Protein AF-A0A5C8T428-F1 (afdb_monomer)

Nearest PDB structures (foldseek):
  4j30-assembly1_B  TM=7.317E-01  e=1.803E-02  Salmonella enterica subsp. enterica serovar Typhimurium str. LT2
  4b6i-assembly2_B  TM=7.160E-01  e=1.261E-01  Serratia marcescens
  6y31-assembly4_D  TM=4.139E-01  e=5.849E+00  Homo sapiens

Solvent-accessible surface area (backbone atoms only — not comparable to full-atom values): 11088 Å² total; per-residue (Å²): 133,84,89,82,91,83,88,87,81,84,86,82,80,92,76,93,78,84,88,83,91,81,89,82,84,80,84,82,82,84,80,86,80,88,80,81,86,81,89,81,90,78,87,83,80,94,73,90,67,81,76,75,68,76,70,74,73,77,74,65,55,69,31,58,52,50,46,50,52,41,50,51,48,36,45,48,15,32,35,28,52,66,45,90,49,67,67,44,22,50,52,10,50,55,48,33,48,54,38,62,74,73,51,55,70,75,63,63,46,56,53,55,31,34,55,48,32,38,59,47,54,78,72,50,83,80,35,68,40,78,63,98,68,68,87,87,55,79,66,42,78,33,68,69,59,33,38,60,53,51,57,66,33,72,71,36,40,53,37,48,53,52,26,47,65,70,36,44,74,48,40,69,112

Structure (mmCIF, N/CA/C/O backbone):
data_AF-A0A5C8T428-F1
#
_entry.id   AF-A0A5C8T428-F1
#
loop_
_atom_site.group_PDB
_atom_site.id
_atom_site.type_symbol
_atom_site.label_atom_id
_atom_site.label_alt_id
_atom_site.label_comp_id
_atom_site.label_asym_id
_atom_site.label_entity_id
_atom_site.label_seq_id
_atom_site.pdbx_PDB_ins_code
_atom_site.Cartn_x
_atom_site.Cartn_y
_atom_site.Cartn_z
_atom_site.occupancy
_atom_site.B_iso_or_equiv
_atom_site.auth_seq_id
_atom_site.auth_comp_id
_atom_site.auth_asym_id
_atom_site.auth_atom_id
_atom_site.pdbx_PDB_model_num
ATOM 1 N N . MET A 1 1 ? -25.182 -7.283 73.472 1.00 39.75 1 MET A N 1
ATOM 2 C CA . MET A 1 1 ? -24.902 -8.710 73.740 1.00 39.75 1 MET A CA 1
ATOM 3 C C . MET A 1 1 ? -23.494 -8.983 73.221 1.00 39.75 1 MET A C 1
ATOM 5 O O . MET A 1 1 ? -23.305 -8.923 72.018 1.00 39.75 1 MET A O 1
ATOM 9 N N . SER A 1 2 ? -22.493 -8.771 74.087 1.00 36.88 2 SER A N 1
ATOM 10 C CA . SER A 1 2 ? -21.527 -9.785 74.588 1.00 36.88 2 SER A CA 1
ATOM 11 C C . SER A 1 2 ? -20.737 -10.467 73.460 1.00 36.88 2 SER A C 1
ATOM 13 O O . SER A 1 2 ? -21.337 -11.223 72.713 1.00 36.88 2 SER A O 1
ATOM 15 N N . ALA A 1 3 ? -19.474 -10.143 73.152 1.00 35.91 3 ALA A N 1
ATOM 16 C CA . ALA A 1 3 ? -18.224 -10.013 73.933 1.00 35.91 3 ALA A CA 1
ATOM 17 C C . ALA A 1 3 ? -17.519 -11.346 74.270 1.00 35.91 3 ALA A C 1
ATOM 19 O O . ALA A 1 3 ? -18.181 -12.330 74.583 1.00 35.91 3 ALA A O 1
ATOM 20 N N . ALA A 1 4 ? -16.176 -11.250 74.284 1.00 38.16 4 ALA A N 1
ATOM 21 C CA . ALA A 1 4 ? -15.102 -12.224 74.571 1.00 38.16 4 ALA A CA 1
ATOM 22 C C . ALA A 1 4 ? -14.531 -12.920 73.312 1.00 38.16 4 ALA A C 1
ATOM 24 O O . ALA A 1 4 ? -15.232 -13.694 72.676 1.00 38.16 4 ALA A O 1
ATOM 25 N N . SER A 1 5 ? -13.332 -12.615 72.785 1.00 38.41 5 SER A N 1
ATOM 26 C CA . SER A 1 5 ? -12.005 -12.265 73.352 1.00 38.41 5 SER A CA 1
ATOM 27 C C . SER A 1 5 ? -11.343 -13.390 74.147 1.00 38.41 5 SER A C 1
ATOM 29 O O . SER A 1 5 ? -11.942 -13.842 75.110 1.00 38.41 5 SER A O 1
ATOM 31 N N . PHE A 1 6 ? -10.130 -13.782 73.728 1.00 36.97 6 PHE A N 1
ATOM 32 C CA . PHE A 1 6 ? -8.882 -14.055 74.483 1.00 36.97 6 PHE A CA 1
ATOM 33 C C . PHE A 1 6 ? -7.829 -14.433 73.406 1.00 36.97 6 PHE A C 1
ATOM 35 O O . PHE A 1 6 ? -8.071 -15.354 72.632 1.00 36.97 6 PHE A O 1
ATOM 42 N N . ALA A 1 7 ? -6.803 -13.629 73.083 1.00 38.06 7 ALA A N 1
ATOM 43 C CA . ALA A 1 7 ? -5.605 -13.252 73.864 1.00 38.06 7 ALA A CA 1
ATOM 44 C C . ALA A 1 7 ? -4.789 -14.486 74.294 1.00 38.06 7 ALA A C 1
ATOM 46 O O . ALA A 1 7 ? -5.369 -15.447 74.779 1.00 38.06 7 ALA A O 1
ATOM 47 N N . GLY A 1 8 ? -3.466 -14.567 74.171 1.00 34.38 8 GLY A N 1
ATOM 48 C CA . GLY A 1 8 ? -2.395 -13.678 73.705 1.00 34.38 8 GLY A CA 1
ATOM 49 C C . GLY A 1 8 ? -1.161 -14.578 73.461 1.00 34.38 8 GLY A C 1
ATOM 50 O O . GLY A 1 8 ? -1.335 -15.763 73.206 1.00 34.38 8 GLY A O 1
ATOM 51 N N . ASP A 1 9 ? 0.101 -14.180 73.542 1.00 35.41 9 ASP A N 1
ATOM 52 C CA . ASP A 1 9 ? 0.762 -12.951 73.964 1.00 35.41 9 ASP A CA 1
ATOM 53 C C . ASP A 1 9 ? 2.280 -13.144 73.722 1.00 35.41 9 ASP A C 1
ATOM 55 O O . ASP A 1 9 ? 2.752 -14.280 73.668 1.00 35.41 9 ASP A O 1
ATOM 59 N N . SER A 1 10 ? 3.004 -12.021 73.678 1.00 37.19 10 SER A N 1
ATOM 60 C CA . SER A 1 10 ? 4.427 -11.844 74.007 1.00 37.19 10 SER A CA 1
ATOM 61 C C . SER A 1 10 ? 5.456 -12.486 73.073 1.00 37.19 10 SER A C 1
ATOM 63 O O . SER A 1 10 ? 5.595 -13.698 72.983 1.00 37.19 10 SER A O 1
ATOM 65 N N . GLY A 1 11 ? 6.224 -11.699 72.317 1.00 31.92 11 GLY A N 1
ATOM 66 C CA . GLY A 1 11 ? 7.335 -10.871 72.823 1.00 31.92 11 GLY A CA 1
ATOM 67 C C . GLY A 1 11 ? 8.626 -11.543 72.316 1.00 31.92 11 GLY A C 1
ATOM 68 O O . GLY A 1 11 ? 8.686 -12.758 72.238 1.00 31.92 11 GLY A O 1
ATOM 69 N N . ASP A 1 12 ? 9.702 -10.903 71.879 1.00 34.22 12 ASP A N 1
ATOM 70 C CA . ASP A 1 12 ? 10.316 -9.683 72.359 1.00 34.22 12 ASP A CA 1
ATOM 71 C C . ASP A 1 12 ? 11.559 -9.393 71.471 1.00 34.22 12 ASP A C 1
ATOM 73 O O . ASP A 1 12 ? 12.134 -10.302 70.872 1.00 34.22 12 ASP A O 1
ATOM 77 N N . ARG A 1 13 ? 12.006 -8.132 71.470 1.00 38.59 13 ARG A N 1
ATOM 78 C CA . ARG A 1 13 ? 13.394 -7.657 71.246 1.00 38.59 13 ARG A CA 1
ATOM 79 C C . ARG A 1 13 ? 14.147 -7.902 69.921 1.00 38.59 13 ARG A C 1
ATOM 81 O O . ARG A 1 13 ? 14.874 -8.864 69.709 1.00 38.59 13 ARG A O 1
ATOM 88 N N . MET A 1 14 ? 14.151 -6.827 69.133 1.00 35.22 14 MET A N 1
ATOM 89 C CA . MET A 1 14 ? 15.331 -6.066 68.677 1.00 35.22 14 MET A CA 1
ATOM 90 C C . MET A 1 14 ? 16.722 -6.594 69.107 1.00 35.22 14 MET A C 1
ATOM 92 O O . MET A 1 14 ? 17.076 -6.528 70.281 1.00 35.22 14 MET A O 1
ATOM 96 N N . MET A 1 15 ? 17.570 -6.954 68.134 1.00 34.19 15 MET A N 1
ATOM 97 C CA . MET A 1 15 ? 19.027 -6.783 68.225 1.00 34.19 15 MET A CA 1
ATOM 98 C C . MET A 1 15 ? 19.625 -6.466 66.851 1.00 34.19 15 MET A C 1
ATOM 100 O O . MET A 1 15 ? 19.668 -7.301 65.950 1.00 34.19 15 MET A O 1
ATOM 104 N N . VAL A 1 16 ? 20.147 -5.246 66.733 1.00 38.00 16 VAL A N 1
ATOM 105 C CA . VAL A 1 16 ? 21.217 -4.898 65.797 1.00 38.00 16 VAL A CA 1
ATOM 106 C C . VAL A 1 16 ? 22.443 -5.724 66.181 1.00 38.00 16 VAL A C 1
ATOM 108 O O . VAL A 1 16 ? 22.883 -5.676 67.330 1.00 38.00 16 VAL A O 1
ATOM 111 N N . ARG A 1 17 ? 23.020 -6.456 65.225 1.00 36.09 17 ARG A N 1
ATOM 112 C CA . ARG A 1 17 ? 24.343 -7.062 65.379 1.00 36.09 17 ARG A CA 1
ATOM 113 C C . ARG A 1 17 ? 25.183 -6.768 64.145 1.00 36.09 17 ARG A C 1
ATOM 115 O O . ARG A 1 17 ? 24.809 -7.068 63.016 1.00 36.09 17 ARG A O 1
ATOM 122 N N . THR A 1 18 ? 26.297 -6.106 64.403 1.00 36.94 18 THR A N 1
ATOM 123 C CA . THR A 1 18 ? 27.353 -5.744 63.468 1.00 36.94 18 THR A CA 1
ATOM 124 C C . THR A 1 18 ? 28.278 -6.934 63.186 1.00 36.94 18 THR A C 1
ATOM 126 O O . THR A 1 18 ? 28.418 -7.832 64.012 1.00 36.94 18 THR A O 1
ATOM 129 N N . SER A 1 19 ? 29.004 -6.824 62.065 1.00 32.09 19 SER A N 1
ATOM 130 C CA . SER A 1 19 ? 30.330 -7.410 61.793 1.00 32.09 19 SER A CA 1
ATOM 131 C C . SER A 1 19 ? 30.432 -8.883 61.361 1.00 32.09 19 SER A C 1
ATOM 133 O O . SER A 1 19 ? 30.187 -9.803 62.133 1.00 32.09 19 SER A O 1
ATOM 135 N N . THR A 1 20 ? 30.907 -9.100 60.126 1.00 36.06 20 THR A N 1
ATOM 136 C CA . THR A 1 20 ? 32.203 -9.731 59.741 1.00 36.06 20 THR A CA 1
ATOM 137 C C . THR A 1 20 ? 32.140 -10.079 58.240 1.00 36.06 20 THR A C 1
ATOM 139 O O . THR A 1 20 ? 31.208 -10.717 57.778 1.00 36.06 20 THR A O 1
ATOM 142 N N . ARG A 1 21 ? 32.916 -9.404 57.384 1.00 33.06 21 ARG A N 1
ATOM 143 C CA . ARG A 1 21 ? 34.245 -9.799 56.871 1.00 33.06 21 ARG A CA 1
ATOM 144 C C . ARG A 1 21 ? 34.235 -11.039 55.956 1.00 33.06 21 ARG A C 1
ATOM 146 O O . ARG A 1 21 ? 34.013 -12.150 56.413 1.00 33.06 21 ARG A O 1
ATOM 153 N N . GLY A 1 22 ? 34.615 -10.808 54.696 1.00 31.98 22 GLY A N 1
ATOM 154 C CA . GLY A 1 22 ? 34.960 -11.797 53.664 1.00 31.98 22 GLY A CA 1
ATOM 155 C C . GLY A 1 22 ? 34.671 -11.199 52.282 1.00 31.98 22 GLY A C 1
ATOM 156 O O . GLY A 1 22 ? 33.582 -11.363 51.760 1.00 31.98 22 GLY A O 1
ATOM 157 N N . GLU A 1 23 ? 35.464 -10.274 51.734 1.00 31.98 23 GLU A N 1
ATOM 158 C CA . GLU A 1 23 ? 36.848 -10.414 51.242 1.00 31.98 23 GLU A CA 1
ATOM 159 C C . GLU A 1 23 ? 37.027 -11.587 50.255 1.00 31.98 23 GLU A C 1
ATOM 161 O O . GLU A 1 23 ? 37.733 -12.552 50.518 1.00 31.98 23 GLU A O 1
ATOM 166 N N . GLY A 1 24 ? 36.385 -11.477 49.086 1.00 33.78 24 GLY A N 1
ATOM 167 C CA . GLY A 1 24 ? 36.753 -12.202 47.869 1.00 33.78 24 GLY A CA 1
ATOM 168 C C . GLY A 1 24 ? 37.631 -11.317 46.987 1.00 33.78 24 GLY A C 1
ATOM 169 O O . GLY A 1 24 ? 37.136 -10.473 46.246 1.00 33.78 24 GLY A O 1
ATOM 170 N N . ARG A 1 25 ? 38.949 -11.484 47.110 1.00 35.28 25 ARG A N 1
ATOM 171 C CA . ARG A 1 25 ? 39.970 -10.858 46.264 1.00 35.28 25 ARG A CA 1
ATOM 172 C C . ARG A 1 25 ? 40.005 -11.553 44.901 1.00 35.28 25 ARG A C 1
ATOM 174 O O . ARG A 1 25 ? 40.227 -12.757 44.854 1.00 35.28 25 ARG A O 1
ATOM 181 N N . PHE A 1 26 ? 39.936 -10.795 43.810 1.00 36.00 26 PHE A N 1
ATOM 182 C CA . PHE A 1 26 ? 40.650 -11.155 42.583 1.00 36.00 26 PHE A CA 1
ATOM 183 C C . PHE A 1 26 ? 41.630 -10.032 42.259 1.00 36.00 26 PHE A C 1
ATOM 185 O O . PHE A 1 26 ? 41.260 -8.898 41.963 1.00 36.00 26 PHE A O 1
ATOM 192 N N . ALA A 1 27 ? 42.904 -10.362 42.437 1.00 32.34 27 ALA A N 1
ATOM 193 C CA . ALA A 1 27 ? 44.039 -9.494 42.214 1.00 32.34 27 ALA A CA 1
ATOM 194 C C . ALA A 1 27 ? 44.302 -9.363 40.709 1.00 32.34 27 ALA A C 1
ATOM 196 O O . ALA A 1 27 ? 44.606 -10.353 40.049 1.00 32.34 27 ALA A O 1
ATOM 197 N N . ILE A 1 28 ? 44.258 -8.139 40.182 1.00 43.16 28 ILE A N 1
ATOM 198 C CA . ILE A 1 28 ? 44.945 -7.812 38.931 1.00 43.16 28 ILE A CA 1
ATOM 199 C C . ILE A 1 28 ? 46.298 -7.223 39.321 1.00 43.16 28 ILE A C 1
ATOM 201 O O . ILE A 1 28 ? 46.406 -6.153 39.921 1.00 43.16 28 ILE A O 1
ATOM 205 N N . SER A 1 29 ? 47.322 -8.028 39.054 1.00 34.72 29 SER A N 1
ATOM 206 C CA . SER A 1 29 ? 48.724 -7.762 39.334 1.00 34.72 29 SER A CA 1
ATOM 207 C C . SER A 1 29 ? 49.215 -6.518 38.595 1.00 34.72 29 SER A C 1
ATOM 209 O O . SER A 1 29 ? 48.995 -6.346 37.396 1.00 34.72 29 SER A O 1
ATOM 211 N N . ARG A 1 30 ? 49.911 -5.660 39.342 1.00 46.19 30 ARG A N 1
ATOM 212 C CA . ARG A 1 30 ? 50.614 -4.477 38.855 1.00 46.19 30 ARG A CA 1
ATOM 213 C C . ARG A 1 30 ? 51.860 -4.916 38.090 1.00 46.19 30 ARG A C 1
ATOM 215 O O . ARG A 1 30 ? 52.742 -5.546 38.668 1.00 46.19 30 ARG A O 1
ATOM 222 N N . LYS A 1 31 ? 52.011 -4.462 36.849 1.00 40.56 31 LYS A N 1
ATOM 223 C CA . LYS A 1 31 ? 53.339 -4.149 36.312 1.00 40.56 31 LYS A CA 1
ATOM 224 C C . LYS A 1 31 ? 53.362 -2.679 35.938 1.00 40.56 31 LYS A C 1
ATOM 226 O O . LYS A 1 31 ? 52.902 -2.269 34.881 1.00 40.56 31 LYS A O 1
ATOM 231 N N . ALA A 1 32 ? 53.849 -1.897 36.893 1.00 42.12 32 ALA A N 1
ATOM 232 C CA . ALA A 1 32 ? 54.325 -0.551 36.670 1.00 42.12 32 ALA A CA 1
ATOM 233 C C . ALA A 1 32 ? 55.623 -0.630 35.862 1.00 42.12 32 ALA A C 1
ATOM 235 O O . ALA A 1 32 ? 56.547 -1.347 36.244 1.00 42.12 32 ALA A O 1
ATOM 236 N N . THR A 1 33 ? 55.722 0.130 34.779 1.00 46.12 33 THR A N 1
ATOM 237 C CA . THR A 1 33 ? 57.015 0.651 34.330 1.00 46.12 33 THR A CA 1
ATOM 238 C C . THR A 1 33 ? 56.778 2.036 33.748 1.00 46.12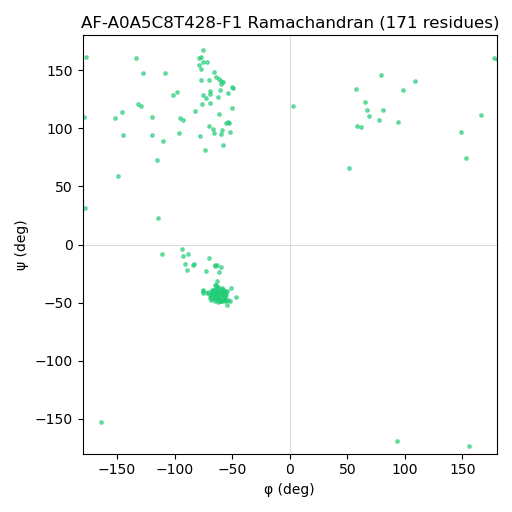 33 THR A C 1
ATOM 240 O O . THR A 1 33 ? 56.368 2.218 32.610 1.00 46.12 33 THR A O 1
ATOM 243 N N . THR A 1 34 ? 56.963 3.005 34.632 1.00 43.56 34 THR A N 1
ATOM 244 C CA . THR A 1 34 ? 57.161 4.430 34.394 1.00 43.56 34 THR A CA 1
ATOM 245 C C . THR A 1 34 ? 58.305 4.684 33.418 1.00 43.56 34 THR A C 1
ATOM 247 O O . THR A 1 34 ? 59.419 4.238 33.676 1.00 43.56 34 THR A O 1
ATOM 250 N N . TRP A 1 35 ? 58.057 5.515 32.407 1.00 39.12 35 TRP A N 1
ATOM 251 C CA . TRP A 1 35 ? 59.011 6.536 31.981 1.00 39.12 35 TRP A CA 1
ATOM 252 C C . TRP A 1 35 ? 58.274 7.873 31.913 1.00 39.12 35 TRP A C 1
ATOM 254 O O . TRP A 1 35 ? 57.249 8.023 31.255 1.00 39.12 35 TRP A O 1
ATOM 264 N N . VAL A 1 36 ? 58.772 8.791 32.731 1.00 46.22 36 VAL A N 1
ATOM 265 C CA . VAL A 1 36 ? 58.381 10.192 32.862 1.00 46.22 36 VAL A CA 1
ATOM 266 C C . VAL A 1 36 ? 58.966 10.988 31.692 1.00 46.22 36 VAL A C 1
ATOM 268 O O . VAL A 1 36 ? 59.980 10.582 31.131 1.00 46.22 36 VAL A O 1
ATOM 271 N N . ALA A 1 37 ? 58.373 12.167 31.474 1.00 42.41 37 ALA A N 1
ATOM 272 C CA . ALA A 1 37 ? 58.912 13.352 30.801 1.00 42.41 37 ALA A CA 1
ATOM 273 C C . ALA A 1 37 ? 58.493 13.513 29.334 1.00 42.41 37 ALA A C 1
ATOM 275 O O . ALA A 1 37 ? 58.626 12.590 28.549 1.00 42.41 37 ALA A O 1
ATOM 276 N N . LEU A 1 38 ? 58.056 14.672 28.845 1.00 42.66 38 LEU A N 1
ATOM 277 C CA . LEU A 1 38 ? 57.710 15.992 29.391 1.00 42.66 38 LEU A CA 1
ATOM 278 C C . LEU A 1 38 ? 57.333 16.831 28.145 1.00 42.66 38 LEU A C 1
ATOM 280 O O . LEU A 1 38 ? 57.797 16.528 27.051 1.00 42.66 38 LEU A O 1
ATOM 284 N N . LEU A 1 39 ? 56.599 17.928 28.353 1.00 44.56 39 LEU A N 1
ATOM 285 C CA . LEU A 1 39 ? 56.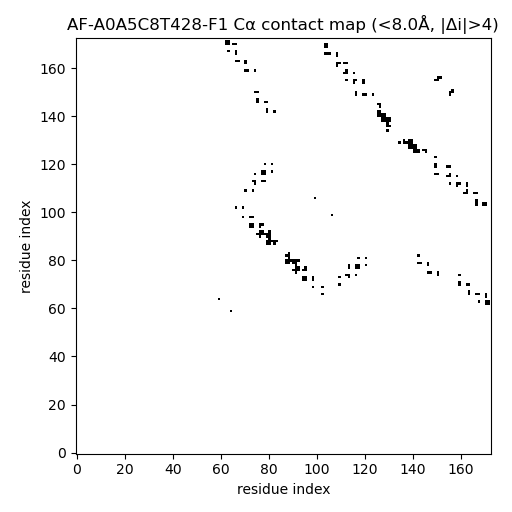440 19.077 27.439 1.00 44.56 39 LEU A CA 1
ATOM 286 C C . LEU A 1 39 ? 55.494 18.916 26.237 1.00 44.56 39 LEU A C 1
ATOM 288 O O . LEU A 1 39 ? 55.817 18.336 25.208 1.00 44.56 39 LEU A O 1
ATOM 292 N N . GLY A 1 40 ? 54.342 19.581 26.354 1.00 37.56 40 GLY A N 1
ATOM 293 C CA . GLY A 1 40 ? 53.453 19.859 25.230 1.00 37.56 40 GLY A CA 1
ATOM 294 C C . GLY A 1 40 ? 52.213 20.679 25.586 1.00 37.56 40 GLY A C 1
ATOM 295 O O . GLY A 1 40 ? 51.171 20.477 24.978 1.00 37.56 40 GLY A O 1
ATOM 296 N N . PHE A 1 41 ? 52.281 21.575 26.579 1.00 43.97 41 PHE A N 1
ATOM 297 C CA . PHE A 1 41 ? 51.256 22.610 26.748 1.00 43.97 41 PHE A CA 1
ATOM 298 C C . PHE A 1 41 ? 51.524 23.718 25.723 1.00 43.97 41 PHE A C 1
ATOM 300 O O . PHE A 1 41 ? 52.302 24.631 25.979 1.00 43.97 41 PHE A O 1
ATOM 307 N N . ALA A 1 42 ? 50.879 23.624 24.562 1.00 44.78 42 ALA A N 1
ATOM 308 C CA . ALA A 1 42 ? 50.635 24.763 23.686 1.00 44.78 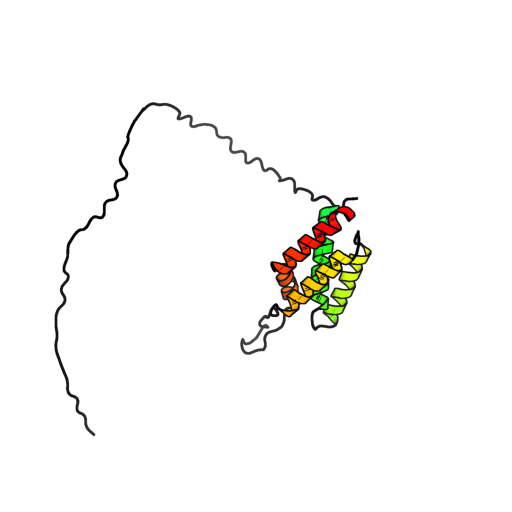42 ALA A CA 1
ATOM 309 C C . ALA A 1 42 ? 49.131 25.054 23.732 1.00 44.78 42 ALA A C 1
ATOM 311 O O . ALA A 1 42 ? 48.329 24.489 22.993 1.00 44.78 42 ALA A O 1
ATOM 312 N N . VAL A 1 43 ? 48.754 25.895 24.692 1.00 50.38 43 VAL A N 1
ATOM 313 C CA . VAL A 1 43 ? 47.492 26.633 24.688 1.00 50.38 43 VAL A CA 1
ATOM 314 C C . VAL A 1 43 ? 47.730 27.845 23.802 1.00 50.38 43 VAL A C 1
ATOM 316 O O . VAL A 1 43 ? 48.566 28.660 24.170 1.00 50.38 43 VAL A O 1
ATOM 319 N N . LEU A 1 44 ? 47.033 27.915 22.665 1.00 48.44 44 LEU A N 1
ATOM 320 C CA . LEU A 1 44 ? 46.654 29.097 21.869 1.00 48.44 44 LEU A CA 1
ATOM 321 C C . LEU A 1 44 ? 46.596 28.699 20.390 1.00 48.44 44 LEU A C 1
ATOM 323 O O . LEU A 1 44 ? 47.604 28.719 19.701 1.00 48.44 44 LEU A O 1
ATOM 327 N N . ASP A 1 45 ? 45.396 28.384 19.905 1.00 40.84 45 ASP A N 1
ATOM 328 C CA . ASP A 1 45 ? 44.902 29.138 18.756 1.00 40.84 45 ASP A CA 1
ATOM 329 C C . ASP A 1 45 ? 43.371 29.180 18.760 1.00 40.84 45 ASP A C 1
ATOM 331 O O . ASP A 1 45 ? 42.661 28.188 18.572 1.00 40.84 45 ASP A O 1
ATOM 335 N N . LEU A 1 46 ? 42.873 30.382 19.046 1.00 52.28 46 LEU A N 1
ATOM 336 C CA . LEU A 1 46 ? 41.511 30.809 18.786 1.00 52.28 46 LEU A CA 1
ATOM 337 C C . LEU A 1 46 ? 41.320 30.860 17.265 1.00 52.28 46 LE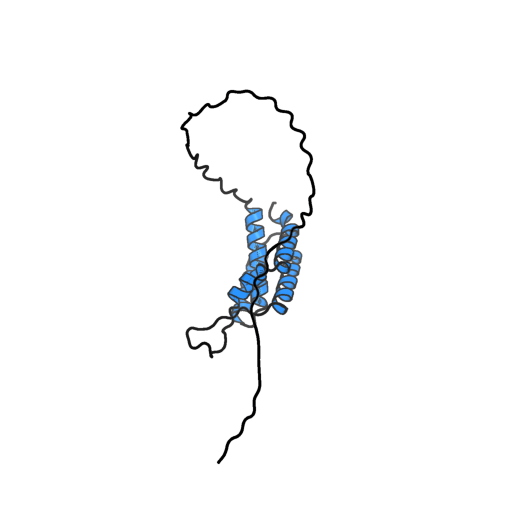U A C 1
ATOM 339 O O . LEU A 1 46 ? 41.659 31.846 16.621 1.00 52.28 46 LEU A O 1
ATOM 343 N N . ALA A 1 47 ? 40.716 29.822 16.699 1.00 51.50 47 ALA A N 1
ATOM 344 C CA . ALA A 1 47 ? 40.051 29.907 15.401 1.00 51.50 47 ALA A CA 1
ATOM 345 C C . ALA A 1 47 ? 38.869 28.932 15.354 1.00 51.50 47 ALA A C 1
ATOM 347 O O . ALA A 1 47 ? 38.789 28.034 14.518 1.00 51.50 47 ALA A O 1
ATOM 348 N N . VAL A 1 48 ? 37.918 29.112 16.275 1.00 55.12 48 VAL A N 1
ATOM 349 C CA . VAL A 1 48 ? 36.567 28.559 16.128 1.00 55.12 48 VAL A CA 1
ATOM 350 C C . VAL A 1 48 ? 35.850 29.389 15.063 1.00 55.12 48 VAL A C 1
ATOM 352 O O . VAL A 1 48 ? 35.096 30.309 15.357 1.00 55.12 48 VAL A O 1
ATOM 355 N N . LEU A 1 49 ? 36.120 29.073 13.799 1.00 54.12 49 LEU A N 1
ATOM 356 C CA . LEU A 1 49 ? 35.169 29.290 12.719 1.00 54.12 49 LEU A CA 1
ATOM 357 C C . LEU A 1 49 ? 34.389 27.980 12.590 1.00 54.12 49 LEU A C 1
ATOM 359 O O . LEU A 1 49 ? 34.949 27.002 12.083 1.00 54.12 49 LEU A O 1
ATOM 363 N N . PRO A 1 50 ? 33.114 27.905 13.014 1.00 49.94 50 PRO A N 1
ATOM 364 C CA . PRO A 1 50 ? 32.247 26.883 12.475 1.00 49.94 50 PRO A CA 1
ATOM 365 C C . PRO A 1 50 ? 32.093 27.251 11.003 1.00 49.94 50 PRO A C 1
ATOM 367 O O . PRO A 1 50 ? 31.311 28.124 10.630 1.00 49.94 50 PRO A O 1
ATOM 370 N N . THR A 1 51 ? 32.908 26.630 10.155 1.00 58.69 51 THR A N 1
ATOM 371 C CA . THR A 1 51 ? 32.583 26.526 8.742 1.00 58.69 51 THR A CA 1
ATOM 372 C C . THR A 1 51 ? 31.258 25.785 8.706 1.00 58.69 51 THR A C 1
ATOM 374 O O . THR A 1 51 ? 31.196 24.564 8.818 1.00 58.69 51 THR A O 1
ATOM 377 N N . LEU A 1 52 ? 30.173 26.557 8.638 1.00 55.34 52 LEU A N 1
ATOM 378 C CA . LEU A 1 52 ? 28.877 26.091 8.194 1.00 55.34 52 LEU A CA 1
ATOM 379 C C . LEU A 1 52 ? 29.117 25.549 6.787 1.00 55.34 52 LEU A C 1
ATOM 381 O O . LEU A 1 52 ? 28.995 26.262 5.792 1.00 55.34 52 LEU A O 1
ATOM 385 N N . ARG A 1 53 ? 29.523 24.280 6.699 1.00 55.94 53 ARG A N 1
ATOM 386 C CA . ARG A 1 53 ? 29.215 23.477 5.535 1.00 55.94 53 ARG A CA 1
ATOM 387 C C . ARG A 1 53 ? 27.697 23.504 5.491 1.00 55.94 53 ARG A C 1
ATOM 389 O O . ARG A 1 53 ? 27.041 22.814 6.260 1.00 55.94 53 ARG A O 1
ATOM 396 N N . LEU A 1 54 ? 27.148 24.379 4.649 1.00 53.78 54 LEU A N 1
ATOM 397 C CA . LEU A 1 54 ? 25.879 24.089 4.010 1.00 53.78 54 LEU A CA 1
ATOM 398 C C . LEU A 1 54 ? 26.101 22.716 3.390 1.00 53.78 54 LEU A C 1
ATOM 400 O O . LEU A 1 54 ? 26.774 22.596 2.365 1.00 53.78 54 LEU A O 1
ATOM 404 N N . ASP A 1 55 ? 25.663 21.686 4.107 1.00 50.47 55 ASP A N 1
ATOM 405 C CA . ASP A 1 55 ? 25.675 20.329 3.620 1.00 50.47 55 ASP A CA 1
ATOM 406 C C . ASP A 1 55 ? 25.022 20.378 2.248 1.00 50.47 55 ASP A C 1
ATOM 408 O O . ASP A 1 55 ? 23.871 20.801 2.094 1.00 50.47 55 ASP A O 1
ATOM 412 N N . ALA A 1 56 ? 25.795 20.019 1.225 1.00 57.78 56 ALA A N 1
ATOM 413 C CA . ALA A 1 56 ? 25.232 19.706 -0.064 1.00 57.78 56 ALA A CA 1
ATOM 414 C C . ALA A 1 56 ? 24.177 18.639 0.220 1.00 57.78 56 ALA A C 1
ATOM 416 O O . ALA A 1 56 ? 24.524 17.501 0.538 1.00 57.78 56 ALA A O 1
ATOM 417 N N . VAL A 1 57 ? 22.896 19.017 0.172 1.00 61.81 57 VAL A N 1
ATOM 418 C CA . VAL A 1 57 ? 21.798 18.058 0.126 1.00 61.81 57 VAL A CA 1
ATOM 419 C C . VAL A 1 57 ? 22.158 17.163 -1.041 1.00 61.81 57 VAL A C 1
ATOM 421 O O . VAL A 1 57 ? 22.107 17.610 -2.189 1.00 61.81 57 VAL A O 1
ATOM 424 N N . ALA A 1 58 ? 22.637 15.954 -0.745 1.00 58.62 58 ALA A N 1
ATOM 425 C CA . ALA A 1 58 ? 23.007 14.992 -1.759 1.00 58.62 58 ALA A CA 1
ATOM 426 C C . ALA A 1 58 ? 21.763 14.817 -2.623 1.00 58.62 58 ALA A C 1
ATOM 428 O O . ALA A 1 58 ? 20.759 14.257 -2.179 1.00 58.62 58 ALA A O 1
ATOM 429 N N . ARG A 1 59 ? 21.779 15.418 -3.817 1.00 61.66 59 ARG A N 1
ATOM 430 C CA . ARG A 1 59 ? 20.637 15.380 -4.713 1.00 61.66 59 ARG A CA 1
ATOM 431 C C . ARG A 1 59 ? 20.576 13.948 -5.197 1.00 61.66 59 ARG A C 1
ATOM 433 O O . ARG A 1 59 ? 21.404 13.523 -5.997 1.00 61.66 59 ARG A O 1
ATOM 440 N N . GLU A 1 60 ? 19.657 13.189 -4.612 1.00 66.06 60 GLU A N 1
ATOM 441 C CA . GLU A 1 60 ? 19.398 11.819 -5.022 1.00 66.06 60 GLU A CA 1
ATOM 442 C C . GLU A 1 60 ? 19.212 11.820 -6.548 1.00 66.06 60 GLU A C 1
ATOM 444 O O . GLU A 1 60 ? 18.541 12.730 -7.058 1.00 66.06 60 GLU A O 1
ATOM 449 N N . PRO A 1 61 ? 19.813 10.872 -7.295 1.00 73.50 61 PRO A N 1
ATOM 450 C CA . PRO A 1 61 ? 19.586 10.790 -8.731 1.00 73.50 61 PRO A CA 1
ATOM 451 C C . PRO A 1 61 ? 18.081 10.841 -9.002 1.00 73.50 61 PRO A C 1
ATOM 453 O O . PRO A 1 61 ? 17.315 10.173 -8.303 1.00 73.50 61 PRO A O 1
ATOM 456 N N . SER A 1 62 ? 17.646 11.635 -9.984 1.00 77.75 62 SER A N 1
ATOM 457 C CA . SER A 1 62 ? 16.217 11.853 -10.272 1.00 77.75 62 SER A CA 1
ATOM 458 C C . SER A 1 62 ? 15.444 10.535 -10.405 1.00 77.75 62 SER A C 1
ATOM 460 O O . SER A 1 62 ? 14.334 10.421 -9.887 1.00 77.75 62 SER A O 1
ATOM 462 N N . GLY A 1 63 ? 16.077 9.521 -11.003 1.00 88.12 63 GLY A N 1
ATOM 463 C CA . GLY A 1 63 ? 15.559 8.157 -11.104 1.00 88.12 63 GLY A CA 1
ATOM 464 C C . GLY A 1 63 ? 15.327 7.463 -9.758 1.00 88.12 63 GLY A C 1
ATOM 465 O O . GLY A 1 63 ? 14.287 6.841 -9.572 1.00 88.12 63 GLY A O 1
ATOM 466 N N . SER A 1 64 ? 16.230 7.617 -8.782 1.00 91.25 64 SER A N 1
ATOM 467 C CA . SER A 1 64 ? 16.078 7.011 -7.449 1.00 91.25 64 SER A CA 1
ATOM 468 C C . SER A 1 64 ? 14.911 7.642 -6.693 1.00 91.25 64 SER A C 1
ATOM 470 O O . SER A 1 64 ? 14.086 6.937 -6.110 1.00 91.25 64 SER A O 1
ATOM 472 N N . ALA A 1 65 ? 14.796 8.972 -6.769 1.00 93.50 65 ALA A N 1
ATOM 473 C CA . ALA A 1 65 ? 13.711 9.702 -6.132 1.00 93.50 65 ALA A CA 1
ATOM 474 C C . ALA A 1 65 ? 12.350 9.359 -6.763 1.00 93.50 65 ALA A C 1
ATOM 476 O O . ALA A 1 65 ? 11.376 9.149 -6.037 1.00 93.50 65 ALA A O 1
ATOM 477 N N . ALA A 1 66 ? 12.284 9.262 -8.097 1.00 94.94 66 ALA A N 1
ATOM 478 C CA . ALA A 1 66 ? 11.085 8.836 -8.816 1.00 94.94 66 ALA A CA 1
ATOM 479 C C . ALA A 1 66 ? 10.693 7.397 -8.455 1.00 94.94 66 ALA A C 1
ATOM 481 O O . ALA A 1 66 ? 9.550 7.155 -8.072 1.00 94.94 66 ALA A O 1
ATOM 482 N N . LEU A 1 67 ? 11.659 6.476 -8.460 1.00 97.19 67 LEU A N 1
ATOM 483 C CA . LEU A 1 67 ? 11.454 5.084 -8.078 1.00 97.19 67 LEU A CA 1
ATOM 484 C C . LEU A 1 67 ? 10.909 4.953 -6.654 1.00 97.19 67 LEU A C 1
ATOM 486 O O . LEU A 1 67 ? 9.937 4.231 -6.430 1.00 97.19 67 LEU A O 1
ATOM 490 N N . ARG A 1 68 ? 11.522 5.644 -5.684 1.00 97.00 68 ARG A N 1
ATOM 491 C CA . ARG A 1 68 ? 11.059 5.613 -4.293 1.00 97.00 68 ARG A CA 1
ATOM 492 C C . ARG A 1 68 ? 9.634 6.144 -4.192 1.00 97.00 68 ARG A C 1
ATOM 494 O O . ARG A 1 68 ? 8.792 5.473 -3.605 1.00 97.00 68 ARG A O 1
ATOM 501 N N . ARG A 1 69 ? 9.355 7.302 -4.798 1.00 97.19 69 ARG A N 1
ATOM 502 C CA . ARG A 1 69 ? 8.020 7.915 -4.806 1.00 97.19 69 ARG A CA 1
ATOM 503 C C . ARG A 1 69 ? 6.967 6.970 -5.381 1.00 97.19 69 ARG A C 1
ATOM 505 O O . ARG A 1 69 ? 5.869 6.888 -4.840 1.00 97.19 69 ARG A O 1
ATOM 512 N N . ASP A 1 70 ? 7.285 6.271 -6.463 1.00 97.69 70 ASP A N 1
ATOM 513 C CA . ASP A 1 70 ? 6.331 5.412 -7.161 1.00 97.69 70 ASP A CA 1
ATOM 514 C C . ASP A 1 70 ? 6.098 4.108 -6.393 1.00 97.69 70 ASP A C 1
ATOM 516 O O . ASP A 1 70 ? 4.953 3.727 -6.170 1.00 97.69 70 ASP A O 1
ATOM 520 N N . VAL A 1 71 ? 7.149 3.491 -5.846 1.00 98.50 71 VAL A N 1
ATOM 521 C CA . VAL A 1 71 ? 7.008 2.318 -4.968 1.00 98.50 71 VAL A CA 1
ATOM 522 C C . VAL A 1 71 ? 6.259 2.651 -3.674 1.00 98.50 71 VAL A C 1
ATOM 524 O O . VAL A 1 71 ? 5.403 1.880 -3.239 1.00 98.50 71 VAL A O 1
ATOM 527 N N . GLU A 1 72 ? 6.560 3.782 -3.036 1.00 98.25 72 GLU A N 1
ATOM 528 C CA . GLU A 1 72 ? 5.878 4.203 -1.807 1.00 98.25 72 GLU A CA 1
ATOM 529 C C . GLU A 1 72 ? 4.428 4.603 -2.067 1.00 98.25 72 GLU A C 1
ATOM 531 O O . GLU A 1 72 ? 3.541 4.173 -1.329 1.00 98.25 72 GLU A O 1
ATOM 536 N N . GLY A 1 73 ? 4.177 5.351 -3.144 1.00 98.25 73 GLY A N 1
ATOM 537 C CA . GLY A 1 73 ? 2.831 5.717 -3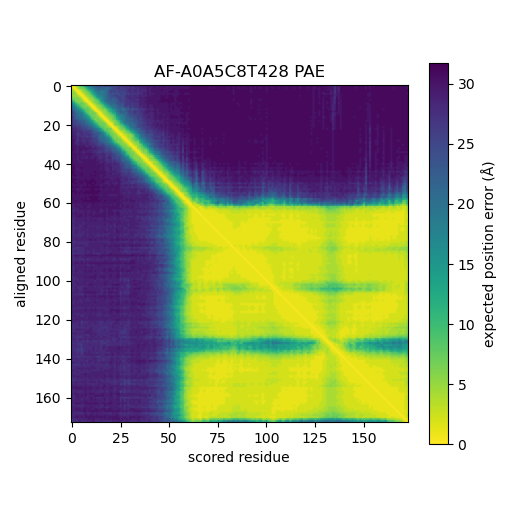.569 1.00 98.25 73 GLY A CA 1
ATOM 538 C C . GLY A 1 73 ? 1.983 4.491 -3.897 1.00 98.25 73 GLY A C 1
ATOM 539 O O . GLY A 1 73 ? 0.854 4.389 -3.427 1.00 98.25 73 GLY A O 1
ATOM 540 N N . TYR A 1 74 ? 2.546 3.512 -4.611 1.00 98.69 74 TYR A N 1
ATOM 541 C CA . TYR A 1 74 ? 1.842 2.269 -4.920 1.00 98.69 74 TYR A CA 1
ATOM 542 C C . TYR A 1 74 ? 1.551 1.433 -3.669 1.00 98.69 74 TYR A C 1
ATOM 544 O O . TYR A 1 74 ? 0.470 0.865 -3.543 1.00 98.69 74 TYR A O 1
ATOM 552 N N . ALA A 1 75 ? 2.480 1.374 -2.707 1.00 98.81 75 ALA A N 1
ATOM 553 C CA . ALA A 1 75 ? 2.228 0.697 -1.435 1.00 98.81 75 ALA A CA 1
ATOM 554 C C . ALA A 1 75 ? 1.077 1.354 -0.657 1.00 98.81 75 ALA A C 1
ATOM 556 O O . ALA A 1 75 ? 0.247 0.653 -0.078 1.00 98.81 75 ALA A O 1
ATOM 557 N N . PHE A 1 76 ? 1.014 2.688 -0.646 1.00 98.75 76 PHE A N 1
ATOM 558 C CA . PHE A 1 76 ? -0.061 3.413 0.027 1.00 98.75 76 PHE A CA 1
ATOM 559 C C . PHE A 1 76 ? -1.399 3.180 -0.681 1.00 98.75 76 PHE A C 1
ATOM 561 O O . PHE A 1 76 ? -2.377 2.814 -0.035 1.00 98.75 76 PHE A O 1
ATOM 568 N N . ALA A 1 77 ? -1.415 3.283 -2.012 1.00 98.75 77 ALA A N 1
ATOM 569 C CA . ALA A 1 77 ? -2.562 2.964 -2.854 1.00 98.75 77 ALA A CA 1
ATOM 570 C C . ALA A 1 77 ? -3.091 1.541 -2.595 1.00 98.75 77 ALA A C 1
ATOM 572 O O . ALA A 1 77 ? -4.278 1.361 -2.332 1.00 98.75 77 ALA A O 1
ATOM 573 N N . ALA A 1 78 ? -2.206 0.540 -2.560 1.00 98.75 78 ALA A N 1
ATOM 574 C CA . ALA A 1 78 ? -2.567 -0.839 -2.238 1.00 98.75 78 ALA A CA 1
ATOM 575 C C . ALA A 1 78 ? -3.231 -0.955 -0.857 1.00 98.75 78 ALA A C 1
ATOM 577 O O . ALA A 1 78 ? -4.252 -1.632 -0.719 1.00 98.75 78 ALA A O 1
ATOM 578 N N . CYS A 1 79 ? -2.709 -0.254 0.156 1.00 98.75 79 CYS A N 1
ATOM 579 C CA . CYS A 1 79 ? -3.328 -0.224 1.480 1.00 98.75 79 CYS A CA 1
ATOM 580 C C . CYS A 1 79 ? -4.725 0.410 1.456 1.00 98.75 79 CYS A C 1
ATOM 582 O O . CYS A 1 79 ? -5.641 -0.128 2.078 1.00 98.75 79 CYS A O 1
ATOM 584 N N . LEU A 1 80 ? -4.909 1.503 0.707 1.00 98.69 80 LEU A N 1
ATOM 585 C CA . LEU A 1 80 ? -6.206 2.165 0.546 1.00 98.69 80 LEU A CA 1
ATOM 586 C C . LEU A 1 80 ? -7.248 1.250 -0.115 1.00 98.69 80 LEU A C 1
ATOM 588 O O . LEU A 1 80 ? -8.381 1.184 0.355 1.00 98.69 80 LEU A O 1
ATOM 592 N N . THR A 1 81 ? -6.860 0.468 -1.132 1.00 98.38 81 THR A N 1
ATOM 593 C CA . THR A 1 81 ? -7.763 -0.519 -1.767 1.00 98.38 81 THR A CA 1
ATOM 594 C C . THR A 1 81 ? -8.195 -1.654 -0.836 1.00 98.38 81 THR A C 1
ATOM 596 O O . THR A 1 81 ? -9.195 -2.321 -1.099 1.00 98.38 81 THR A O 1
ATOM 599 N N . ALA A 1 82 ? -7.464 -1.874 0.259 1.00 97.00 82 ALA A N 1
ATOM 600 C CA . ALA A 1 82 ? -7.790 -2.875 1.267 1.00 97.00 82 ALA A CA 1
ATOM 601 C C . ALA A 1 82 ? -8.731 -2.354 2.369 1.00 97.00 82 ALA A C 1
ATOM 603 O O . ALA A 1 82 ? -9.172 -3.146 3.195 1.00 97.00 82 ALA A O 1
ATOM 604 N N . GLN A 1 83 ? -9.020 -1.049 2.410 1.00 96.44 83 GLN A N 1
ATOM 605 C CA . GLN A 1 83 ? -9.889 -0.446 3.427 1.00 96.44 83 GLN A CA 1
ATOM 606 C C . GLN A 1 83 ? -11.361 -0.691 3.111 1.00 96.44 83 GLN A C 1
ATOM 608 O O . GLN A 1 83 ? -11.721 -0.778 1.947 1.00 96.44 83 GLN A O 1
ATOM 613 N N . ASP A 1 84 ? -12.242 -0.699 4.110 1.00 94.06 84 ASP A N 1
ATOM 614 C CA . ASP A 1 84 ? -13.675 -0.953 3.886 1.00 94.06 84 ASP A CA 1
ATOM 615 C C . ASP A 1 84 ? -14.422 0.210 3.209 1.00 94.06 84 ASP A C 1
ATOM 617 O O . ASP A 1 84 ? -15.442 0.005 2.551 1.00 94.06 84 ASP A O 1
ATOM 621 N N . SER A 1 85 ? -13.902 1.436 3.314 1.00 96.06 85 SER A N 1
ATOM 622 C CA . SER A 1 85 ? -14.514 2.627 2.714 1.00 96.06 85 SER A CA 1
ATOM 623 C C . SER A 1 85 ? -14.430 2.607 1.186 1.00 96.06 85 SER A C 1
ATOM 625 O O . SER A 1 85 ? -13.336 2.622 0.622 1.00 96.06 85 SER A O 1
ATOM 627 N N . ALA A 1 86 ? -15.582 2.671 0.510 1.00 97.62 86 ALA A N 1
ATOM 628 C CA . ALA A 1 86 ? -15.658 2.743 -0.952 1.00 97.62 86 ALA A CA 1
ATOM 629 C C . ALA A 1 86 ? -14.870 3.934 -1.525 1.00 97.62 86 ALA A C 1
ATOM 631 O O . ALA A 1 86 ? -14.162 3.783 -2.517 1.00 97.62 86 ALA A O 1
ATOM 632 N N . TYR A 1 87 ? -14.928 5.091 -0.858 1.00 97.88 87 TYR A N 1
ATOM 633 C CA . TYR A 1 87 ? -14.148 6.264 -1.249 1.00 97.88 87 TYR A CA 1
ATOM 634 C C . TYR A 1 87 ? -12.642 5.982 -1.194 1.00 97.88 87 TYR A C 1
ATOM 636 O O . TYR A 1 87 ? -11.934 6.256 -2.156 1.00 97.88 87 TYR A O 1
ATOM 644 N N . LEU A 1 88 ? -12.146 5.389 -0.102 1.00 98.19 88 LEU A N 1
ATOM 645 C CA . LEU A 1 88 ? -10.717 5.082 0.024 1.00 98.19 88 LEU A CA 1
ATOM 646 C C . LEU A 1 88 ? -10.266 4.042 -1.000 1.00 98.19 88 LEU A C 1
ATOM 648 O O . LEU A 1 88 ? -9.185 4.196 -1.565 1.00 98.19 88 LEU A O 1
ATOM 652 N N . LYS A 1 89 ? -11.099 3.036 -1.291 1.00 98.44 89 LYS A N 1
ATOM 653 C CA . LYS A 1 89 ? -10.804 2.071 -2.355 1.00 98.44 89 LYS A CA 1
ATOM 654 C C . LYS A 1 89 ? -10.626 2.760 -3.700 1.00 98.44 89 LYS A C 1
ATOM 656 O O . LYS A 1 89 ? -9.623 2.520 -4.366 1.00 98.44 89 LYS A O 1
ATOM 661 N N . GLU A 1 90 ? -11.544 3.654 -4.056 1.00 98.56 90 GLU A N 1
ATOM 662 C CA . GLU A 1 90 ? -11.477 4.415 -5.305 1.00 98.56 90 GLU A CA 1
ATOM 663 C C . GLU A 1 90 ? -10.227 5.305 -5.368 1.00 98.56 90 GLU A C 1
ATOM 665 O O . GLU A 1 90 ? -9.500 5.289 -6.359 1.00 98.56 90 GLU A O 1
ATOM 670 N N . GLN A 1 91 ? -9.904 6.017 -4.281 1.00 98.50 91 GLN A N 1
ATOM 671 C CA . GLN A 1 91 ? -8.667 6.806 -4.205 1.00 98.50 91 GLN A CA 1
ATOM 672 C C . GLN A 1 91 ? -7.417 5.929 -4.368 1.00 98.50 91 GLN A C 1
ATOM 674 O O . GLN A 1 91 ? -6.468 6.318 -5.050 1.00 98.50 91 GLN A O 1
ATOM 679 N N . GLY A 1 92 ? -7.419 4.732 -3.777 1.00 98.50 92 GLY A N 1
ATOM 680 C CA . GLY A 1 92 ? -6.361 3.744 -3.957 1.00 98.50 92 GLY A CA 1
ATOM 681 C C . GLY A 1 92 ? -6.233 3.281 -5.408 1.00 98.50 92 GLY A C 1
ATOM 682 O O . GLY A 1 92 ? -5.125 3.247 -5.937 1.00 98.50 92 GLY A O 1
ATOM 683 N N . HIS A 1 93 ? -7.346 2.978 -6.079 1.00 98.50 93 HIS A N 1
ATOM 684 C CA . HIS A 1 93 ? -7.343 2.583 -7.489 1.00 98.50 93 HIS A CA 1
ATOM 685 C C . HIS A 1 93 ? -6.808 3.691 -8.397 1.00 98.50 93 HIS A C 1
ATOM 687 O O . HIS A 1 93 ? -5.886 3.437 -9.173 1.00 98.50 93 HIS A O 1
ATOM 693 N N . GLY A 1 94 ? -7.314 4.919 -8.255 1.00 98.56 94 GLY A N 1
ATOM 694 C CA . GLY A 1 94 ? -6.857 6.062 -9.045 1.00 98.56 94 GLY A CA 1
ATOM 695 C C . GLY A 1 94 ? -5.371 6.367 -8.837 1.00 98.56 94 GLY A C 1
ATOM 696 O O . GLY A 1 94 ? -4.627 6.534 -9.801 1.00 98.56 94 GLY A O 1
ATOM 697 N N . TRP A 1 95 ? -4.895 6.367 -7.587 1.00 98.38 95 TRP A N 1
ATOM 698 C CA . TRP A 1 95 ? -3.472 6.577 -7.306 1.00 98.38 95 TRP A CA 1
ATOM 699 C C . TRP A 1 95 ? -2.613 5.439 -7.880 1.00 98.38 95 TRP A C 1
ATOM 701 O O . TRP A 1 95 ? -1.607 5.695 -8.547 1.00 98.38 95 TRP A O 1
ATOM 711 N N . GLY A 1 96 ? -3.021 4.183 -7.687 1.00 98.31 96 GLY A N 1
ATOM 712 C CA . GLY A 1 96 ? -2.336 3.026 -8.262 1.00 98.31 96 GLY A CA 1
ATOM 713 C C . GLY A 1 96 ? -2.214 3.120 -9.785 1.00 98.31 96 GLY A C 1
ATOM 714 O O . GLY A 1 96 ? -1.122 2.919 -10.314 1.00 98.31 96 GLY A O 1
ATOM 715 N N . ALA A 1 97 ? -3.293 3.504 -10.474 1.00 98.06 97 ALA A N 1
ATOM 716 C CA . ALA A 1 97 ? -3.308 3.702 -11.923 1.00 98.06 97 ALA A CA 1
ATOM 717 C C . ALA A 1 97 ? -2.305 4.775 -12.369 1.00 98.06 97 ALA A C 1
ATOM 719 O O . ALA A 1 97 ? -1.459 4.496 -13.213 1.00 98.06 97 ALA A O 1
ATOM 720 N N . VAL A 1 98 ? -2.299 5.948 -11.726 1.00 97.94 98 VAL A N 1
ATOM 721 C CA . VAL A 1 98 ? -1.337 7.026 -12.032 1.00 97.94 98 VAL A CA 1
ATOM 722 C C . VAL A 1 98 ? 0.113 6.563 -11.866 1.00 97.94 98 VAL A C 1
ATOM 724 O O . VAL A 1 98 ? 0.986 6.956 -12.641 1.00 97.94 98 VAL A O 1
ATOM 727 N N . VAL A 1 99 ? 0.402 5.736 -10.855 1.00 97.62 99 VAL A N 1
ATOM 728 C CA . VAL A 1 99 ? 1.747 5.171 -10.675 1.00 97.62 99 VAL A CA 1
ATOM 729 C C . VAL A 1 99 ? 2.098 4.192 -11.795 1.00 97.62 99 VAL A C 1
ATOM 731 O O . VAL A 1 99 ? 3.228 4.223 -12.270 1.00 97.62 99 VAL A O 1
ATOM 734 N N . LEU A 1 100 ? 1.162 3.343 -12.223 1.00 96.38 100 LEU A N 1
ATOM 735 C CA . LEU A 1 100 ? 1.394 2.397 -13.318 1.00 96.38 100 LEU A CA 1
ATOM 736 C C . LEU A 1 100 ? 1.582 3.108 -14.663 1.00 96.38 100 LEU A C 1
ATOM 738 O O . LEU A 1 100 ? 2.447 2.711 -15.433 1.00 96.38 100 LEU A O 1
ATOM 742 N N . GLU A 1 101 ? 0.822 4.172 -14.924 1.00 95.44 101 GLU A N 1
ATOM 743 C CA . GLU A 1 101 ? 0.911 4.960 -16.160 1.00 95.44 101 GLU A CA 1
ATOM 744 C C . GLU A 1 101 ? 2.234 5.721 -16.284 1.00 95.44 101 GLU A C 1
ATOM 746 O O . GLU A 1 101 ? 2.803 5.805 -17.371 1.00 95.44 101 GLU A O 1
ATOM 751 N N . ARG A 1 102 ? 2.735 6.284 -15.176 1.00 93.94 102 ARG A N 1
ATOM 752 C CA . ARG A 1 102 ? 3.999 7.042 -15.174 1.00 93.94 102 ARG A CA 1
ATOM 753 C C . ARG A 1 102 ? 5.230 6.191 -14.881 1.00 93.94 102 ARG A C 1
ATOM 755 O O . ARG A 1 102 ? 6.349 6.668 -15.051 1.00 93.94 102 ARG A O 1
ATOM 762 N N . GLY A 1 103 ? 5.025 4.997 -14.336 1.00 90.44 103 GLY A N 1
ATOM 763 C CA . GLY A 1 103 ? 6.087 4.126 -13.872 1.00 90.44 103 GLY A CA 1
ATOM 764 C C . GLY A 1 103 ? 6.873 3.515 -15.026 1.00 90.44 103 GLY A C 1
ATOM 765 O O . GLY A 1 103 ? 6.389 3.380 -16.146 1.00 90.44 103 GLY A O 1
ATOM 766 N N . HIS A 1 104 ? 8.106 3.114 -14.736 1.00 92.50 104 HIS A N 1
ATOM 767 C CA . HIS A 1 104 ? 8.969 2.424 -15.690 1.00 92.50 104 HIS A CA 1
ATOM 768 C C . HIS A 1 104 ? 9.136 0.950 -15.306 1.00 92.50 104 HIS A C 1
ATOM 770 O O . HIS A 1 104 ? 9.170 0.617 -14.120 1.00 92.50 104 HIS A O 1
ATOM 776 N N . GLY A 1 105 ? 9.294 0.081 -16.308 1.00 92.75 105 GLY A N 1
ATOM 777 C CA . GLY A 1 105 ? 9.516 -1.354 -16.113 1.00 92.75 105 GLY A CA 1
ATOM 778 C C . GLY A 1 105 ? 8.241 -2.200 -16.134 1.00 92.75 105 GLY A C 1
ATOM 779 O O . GLY A 1 105 ? 7.173 -1.740 -16.530 1.00 92.75 105 GLY A O 1
ATOM 780 N N . GLY A 1 106 ? 8.375 -3.468 -15.741 1.00 91.94 106 GLY A N 1
ATOM 781 C CA . GLY A 1 106 ? 7.248 -4.401 -15.620 1.00 91.94 106 GLY A CA 1
ATOM 782 C C . GLY A 1 106 ? 6.386 -4.137 -14.380 1.00 91.94 106 GLY A C 1
ATOM 783 O O . GLY A 1 106 ? 6.851 -3.568 -13.390 1.00 91.94 106 GLY A O 1
ATOM 784 N N . VAL A 1 107 ? 5.128 -4.583 -14.405 1.00 95.19 107 VAL A N 1
ATOM 785 C CA . VAL A 1 107 ? 4.157 -4.376 -13.310 1.00 95.19 107 VAL A CA 1
ATOM 786 C C . VAL A 1 107 ? 4.289 -5.408 -12.185 1.00 95.19 107 VAL A C 1
ATOM 788 O O . VAL A 1 107 ? 3.827 -5.195 -11.064 1.00 95.19 107 VAL A O 1
ATOM 791 N N . GLU A 1 108 ? 4.960 -6.528 -12.443 1.00 97.62 108 GLU A N 1
ATOM 792 C CA . GLU A 1 108 ? 5.067 -7.677 -11.543 1.00 97.62 108 GLU A CA 1
ATOM 793 C C . GLU A 1 108 ? 5.690 -7.336 -10.174 1.00 97.62 108 GLU A C 1
ATOM 795 O O . GLU A 1 108 ? 5.212 -7.852 -9.152 1.00 97.62 108 GLU A O 1
ATOM 800 N N . PRO A 1 109 ? 6.727 -6.473 -10.072 1.00 98.19 109 PRO A N 1
ATOM 801 C CA . PRO A 1 109 ? 7.250 -6.035 -8.780 1.00 98.19 109 PRO A CA 1
ATOM 802 C C . PRO A 1 109 ? 6.220 -5.258 -7.951 1.00 98.19 109 PRO A C 1
ATOM 804 O O . PRO A 1 109 ? 6.184 -5.424 -6.730 1.00 98.19 109 PRO A O 1
ATOM 807 N N . LEU A 1 110 ? 5.374 -4.451 -8.598 1.00 97.94 110 LEU A N 1
ATOM 808 C CA . LEU A 1 110 ? 4.313 -3.684 -7.943 1.00 97.94 110 LEU A CA 1
ATOM 809 C C . LEU A 1 110 ? 3.140 -4.587 -7.544 1.00 97.94 110 LEU A C 1
ATOM 811 O O . LEU A 1 110 ? 2.662 -4.489 -6.420 1.00 97.94 110 LEU A O 1
ATOM 815 N N . MET A 1 111 ? 2.747 -5.554 -8.377 1.00 97.81 111 MET A N 1
ATOM 816 C CA . MET A 1 111 ? 1.748 -6.568 -7.999 1.00 97.81 111 MET A CA 1
ATOM 817 C C . MET A 1 111 ? 2.190 -7.398 -6.784 1.00 97.81 111 MET A C 1
ATOM 819 O O . MET A 1 111 ? 1.408 -7.658 -5.871 1.00 97.81 111 MET A O 1
ATOM 823 N N . SER A 1 112 ? 3.471 -7.775 -6.728 1.00 98.12 112 SER A N 1
ATOM 824 C CA . SER A 1 112 ? 4.035 -8.481 -5.568 1.00 98.12 112 SER A CA 1
ATOM 825 C C . SER A 1 112 ? 4.018 -7.615 -4.302 1.00 98.12 112 SER A C 1
ATOM 827 O O . SER A 1 112 ? 3.834 -8.126 -3.194 1.00 98.12 112 SER A O 1
ATOM 829 N N . LEU A 1 113 ? 4.225 -6.303 -4.453 1.00 98.69 113 LEU A N 1
ATOM 830 C CA . LEU A 1 113 ? 4.121 -5.333 -3.367 1.00 98.69 113 LEU A CA 1
ATOM 831 C C . LEU A 1 113 ? 2.671 -5.176 -2.889 1.00 98.69 113 LEU A C 1
ATOM 833 O O . LEU A 1 113 ? 2.451 -5.206 -1.682 1.00 98.69 113 LEU A O 1
ATO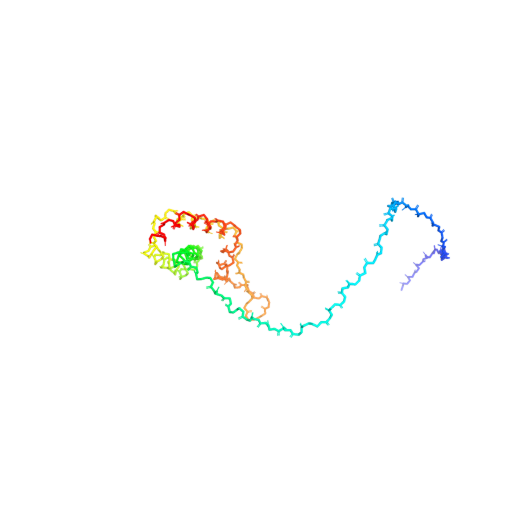M 837 N N . ASP A 1 114 ? 1.701 -5.080 -3.801 1.00 98.62 114 ASP A N 1
ATOM 838 C CA . ASP A 1 114 ? 0.266 -5.025 -3.485 1.00 98.62 114 ASP A CA 1
ATOM 839 C C . ASP A 1 114 ? -0.165 -6.216 -2.626 1.00 98.62 114 ASP A C 1
ATOM 841 O O . ASP A 1 114 ? -0.693 -6.034 -1.528 1.00 98.62 114 ASP A O 1
ATOM 845 N N . ALA A 1 115 ? 0.163 -7.433 -3.067 1.00 98.44 115 ALA A N 1
ATOM 846 C CA . ALA A 1 115 ? -0.151 -8.648 -2.325 1.00 98.44 115 ALA A CA 1
ATOM 847 C C . ALA A 1 115 ? 0.478 -8.643 -0.920 1.00 98.44 115 ALA A C 1
ATOM 849 O O . ALA A 1 115 ? -0.171 -9.013 0.061 1.00 98.44 115 ALA A O 1
ATOM 850 N N . ALA A 1 116 ? 1.730 -8.187 -0.795 1.00 98.50 116 ALA A N 1
ATOM 851 C CA . ALA A 1 116 ? 2.409 -8.093 0.494 1.00 98.50 116 ALA A CA 1
ATOM 852 C C . ALA A 1 116 ? 1.761 -7.056 1.427 1.00 98.50 116 ALA A C 1
ATOM 854 O O . ALA A 1 116 ? 1.616 -7.325 2.622 1.00 98.50 116 ALA A O 1
ATOM 855 N N . VAL A 1 117 ? 1.361 -5.897 0.895 1.00 98.75 117 VAL A N 1
ATOM 856 C CA . VAL A 1 117 ? 0.667 -4.844 1.649 1.00 98.75 117 VAL A CA 1
ATOM 857 C C . VAL A 1 117 ? -0.702 -5.332 2.110 1.00 98.75 117 VAL A C 1
ATOM 859 O O . VAL A 1 117 ? -0.994 -5.236 3.297 1.00 98.75 117 VAL A O 1
ATOM 862 N N . LYS A 1 118 ? -1.507 -5.929 1.226 1.00 98.31 118 LYS A N 1
ATOM 863 C CA . LYS A 1 118 ? -2.833 -6.471 1.572 1.00 98.31 118 LYS A CA 1
ATOM 864 C C . LYS A 1 118 ? -2.749 -7.584 2.611 1.00 98.31 118 LYS A C 1
ATOM 866 O O . LYS A 1 118 ? -3.510 -7.593 3.574 1.00 98.31 118 LYS A O 1
ATOM 871 N N . ALA A 1 119 ? -1.774 -8.482 2.476 1.00 98.12 119 ALA A N 1
ATOM 872 C CA . ALA A 1 119 ? -1.536 -9.524 3.470 1.00 98.12 119 ALA A CA 1
ATOM 873 C C . ALA A 1 119 ? -1.095 -8.951 4.827 1.00 98.12 119 ALA A C 1
ATOM 875 O O . ALA A 1 119 ? -1.427 -9.517 5.866 1.00 98.12 119 ALA A O 1
ATOM 876 N N . ALA A 1 120 ? -0.321 -7.861 4.840 1.00 98.06 120 ALA A N 1
ATOM 877 C CA . ALA A 1 120 ? 0.022 -7.163 6.074 1.00 98.06 120 ALA A CA 1
ATOM 878 C C . ALA A 1 120 ? -1.214 -6.485 6.682 1.00 98.06 120 ALA A C 1
ATOM 880 O O . ALA A 1 120 ? -1.485 -6.704 7.857 1.00 98.06 120 ALA A O 1
ATOM 881 N N . ALA A 1 121 ? -1.996 -5.763 5.874 1.00 97.56 121 ALA A N 1
ATOM 882 C CA . ALA A 1 121 ? -3.209 -5.078 6.309 1.00 97.56 121 ALA A CA 1
ATOM 883 C C . ALA A 1 121 ? -4.202 -6.040 6.978 1.00 97.56 121 ALA A C 1
ATOM 885 O O . ALA A 1 121 ? -4.700 -5.749 8.057 1.00 97.56 121 ALA A O 1
ATOM 886 N N . ALA A 1 122 ? -4.399 -7.231 6.404 1.00 96.31 122 ALA A N 1
ATOM 887 C CA . ALA A 1 122 ? -5.282 -8.258 6.958 1.00 96.31 122 ALA A CA 1
ATOM 888 C C . ALA A 1 122 ? -4.854 -8.797 8.341 1.00 96.31 122 ALA A C 1
ATOM 890 O O . ALA A 1 122 ? -5.648 -9.441 9.020 1.00 96.31 122 ALA A O 1
ATOM 891 N N . ARG A 1 123 ? -3.598 -8.584 8.755 1.00 95.50 123 ARG A N 1
ATOM 892 C CA . ARG A 1 123 ? -3.044 -9.068 10.034 1.00 95.50 123 ARG A CA 1
ATOM 893 C C . ARG A 1 123 ? -2.758 -7.952 11.034 1.00 95.50 123 ARG A C 1
ATOM 895 O O . ARG A 1 123 ? -2.379 -8.246 12.166 1.00 95.50 123 ARG A O 1
ATOM 902 N N . THR A 1 124 ? -2.865 -6.695 10.623 1.00 95.25 124 THR A N 1
ATOM 903 C CA . THR A 1 124 ? -2.544 -5.546 11.468 1.00 95.25 124 THR A CA 1
ATOM 904 C C . THR A 1 124 ? -3.840 -4.946 12.009 1.00 95.25 124 THR A C 1
ATOM 906 O O . THR A 1 124 ? -4.744 -4.670 11.224 1.00 95.25 124 THR A O 1
ATOM 909 N N . PRO A 1 125 ? -3.956 -4.730 13.330 1.00 95.56 125 PRO A N 1
ATOM 910 C CA . PRO A 1 125 ? -5.115 -4.054 13.899 1.00 95.56 125 PRO A CA 1
ATOM 911 C C . PRO A 1 125 ? -5.280 -2.639 13.334 1.00 95.56 125 PRO A C 1
ATOM 913 O O . PRO A 1 125 ? -4.294 -1.922 13.154 1.00 95.56 125 PRO A O 1
ATOM 916 N N . MET A 1 126 ? -6.527 -2.239 13.084 1.00 96.56 126 MET A N 1
ATOM 917 C CA . MET A 1 126 ? -6.862 -0.887 12.640 1.00 96.56 126 MET A CA 1
ATOM 918 C C . MET A 1 126 ? -6.397 0.148 13.672 1.00 96.56 126 MET A C 1
ATOM 920 O O . MET A 1 126 ? -6.575 -0.050 14.874 1.00 96.56 126 MET A O 1
ATOM 924 N N . ALA A 1 127 ? -5.830 1.261 13.205 1.00 95.69 127 ALA A N 1
ATOM 925 C CA . ALA A 1 127 ? -5.545 2.402 14.067 1.00 95.69 127 ALA A CA 1
ATOM 926 C C . ALA A 1 127 ? -6.868 3.045 14.498 1.00 95.69 127 ALA A C 1
ATOM 928 O O . ALA A 1 127 ? -7.739 3.291 13.663 1.00 95.69 127 ALA A O 1
ATOM 929 N N . LEU A 1 128 ? -7.020 3.309 15.792 1.00 95.75 128 LEU A N 1
ATOM 930 C CA . LEU A 1 128 ? -8.251 3.814 16.389 1.00 95.75 128 LEU A CA 1
ATOM 931 C C . LEU A 1 128 ? -7.960 5.068 17.218 1.00 95.75 128 LEU A C 1
ATOM 933 O O . LEU A 1 128 ? -6.902 5.166 17.838 1.00 95.75 128 LEU A O 1
ATOM 937 N N . MET A 1 129 ? -8.909 6.000 17.274 1.00 93.81 129 MET A N 1
ATOM 938 C CA . MET A 1 129 ? -8.849 7.160 18.168 1.00 93.81 129 MET A CA 1
ATOM 939 C C . MET A 1 129 ? -10.166 7.389 18.900 1.00 93.81 129 MET A C 1
ATOM 941 O O . MET A 1 129 ? -11.225 6.951 18.453 1.00 93.81 129 MET A O 1
ATOM 945 N N . HIS A 1 130 ? -10.099 8.133 19.999 1.00 92.25 130 HIS A N 1
ATOM 946 C CA . HIS A 1 130 ? -11.291 8.724 20.594 1.00 92.25 130 HIS A CA 1
ATOM 947 C C . HIS A 1 130 ? -11.703 9.943 19.770 1.00 92.25 130 HIS A C 1
ATOM 949 O O . HIS A 1 130 ? -10.844 10.693 19.304 1.00 92.25 130 HIS A O 1
ATOM 955 N N . LYS A 1 131 ? -13.010 10.140 19.595 1.00 89.00 131 LYS A N 1
ATOM 956 C CA . LYS A 1 131 ? -13.527 11.428 19.130 1.00 89.00 131 LYS A CA 1
ATOM 957 C C . LYS A 1 131 ? -13.489 12.442 20.273 1.00 89.00 131 LYS A C 1
ATOM 959 O O . LYS A 1 131 ? -13.348 12.066 21.437 1.00 89.00 131 LYS A O 1
ATOM 964 N N . ASP A 1 132 ? -13.689 13.709 19.939 1.00 84.56 132 ASP A N 1
ATOM 965 C CA . ASP A 1 132 ? -13.964 14.726 20.948 1.00 84.56 132 ASP A CA 1
ATOM 966 C C . ASP A 1 132 ? -15.270 14.366 21.675 1.00 84.56 132 ASP A C 1
ATOM 968 O O . ASP A 1 132 ? -16.349 14.352 21.076 1.00 84.56 132 ASP A O 1
ATOM 972 N N . GLY A 1 133 ? -15.166 14.008 22.957 1.00 84.50 133 GLY A N 1
ATOM 973 C CA . GLY A 1 133 ? -16.301 13.532 23.741 1.00 84.50 133 GLY A CA 1
ATOM 974 C C . GLY A 1 133 ? -15.909 12.651 24.931 1.00 84.50 133 GLY A C 1
ATOM 975 O O . GLY A 1 133 ? -14.728 12.515 25.261 1.00 84.50 133 GLY A O 1
ATOM 976 N N . PRO A 1 134 ? -16.903 12.067 25.619 1.00 83.56 134 PRO A N 1
ATOM 977 C CA . PRO A 1 134 ? -16.670 11.128 26.709 1.00 83.56 134 PRO A CA 1
ATOM 978 C C . PRO A 1 134 ? -15.907 9.882 26.240 1.00 83.56 134 PRO A C 1
ATOM 980 O O . PRO A 1 134 ? -16.201 9.318 25.191 1.00 83.56 134 PRO A O 1
ATOM 983 N N . VAL A 1 135 ? -15.000 9.373 27.081 1.00 84.50 135 VAL A N 1
ATOM 984 C CA . VAL A 1 135 ? -14.206 8.150 26.814 1.00 84.50 135 VAL A CA 1
ATOM 985 C C . VAL A 1 135 ? -15.082 6.904 26.593 1.00 84.50 135 VAL A C 1
ATOM 987 O O . VAL A 1 135 ? -14.635 5.922 26.014 1.00 84.50 135 VAL A O 1
ATOM 990 N N . SER A 1 136 ? -16.344 6.931 27.031 1.00 88.00 136 SER A N 1
ATOM 991 C CA . SER A 1 136 ? -17.304 5.841 26.829 1.00 88.00 136 SER A CA 1
ATOM 992 C C . SER A 1 136 ? -17.770 5.666 25.382 1.00 88.00 136 SER A C 1
ATOM 994 O O . SER A 1 136 ? -18.459 4.692 25.084 1.00 88.00 136 SER A O 1
ATOM 996 N N . GLU A 1 137 ? -17.488 6.616 24.494 1.00 89.94 137 GLU A N 1
ATOM 997 C CA . GLU A 1 137 ? -17.929 6.533 23.107 1.00 89.94 137 GLU A CA 1
ATOM 998 C C . GLU A 1 137 ? -17.084 5.559 22.272 1.00 89.94 137 GLU A C 1
ATOM 1000 O O . GLU A 1 137 ? -15.895 5.374 22.543 1.00 89.94 137 GLU A O 1
ATOM 1005 N N . PRO A 1 138 ? -17.673 4.932 21.234 1.00 90.44 138 PRO A N 1
ATOM 1006 C CA . PRO A 1 138 ? -16.935 4.026 20.367 1.00 90.44 138 PRO A CA 1
ATOM 1007 C C . PRO A 1 138 ? -15.737 4.712 19.710 1.00 90.44 138 PRO A C 1
ATOM 1009 O O . PRO A 1 138 ? -15.830 5.845 19.232 1.00 90.44 138 PRO A O 1
ATOM 1012 N N . LEU A 1 139 ? -14.627 3.981 19.637 1.00 93.94 139 LEU A N 1
ATOM 1013 C CA . LEU A 1 139 ? -13.440 4.441 18.933 1.00 93.94 139 LEU A CA 1
ATOM 1014 C C . LEU A 1 139 ? -13.711 4.596 17.432 1.00 93.94 139 LEU A C 1
ATOM 1016 O O . LEU A 1 139 ? -14.408 3.789 16.814 1.00 93.94 139 LEU A O 1
ATOM 1020 N N . VAL A 1 140 ? -13.098 5.615 16.840 1.00 94.50 140 VAL A N 1
ATOM 1021 C CA . VAL A 1 140 ? -13.201 5.933 15.417 1.00 94.50 140 VAL A CA 1
ATOM 1022 C C . VAL A 1 140 ? -11.988 5.362 14.680 1.00 94.50 140 VAL A C 1
ATOM 1024 O O . VAL A 1 140 ? -10.855 5.583 15.122 1.00 94.50 140 VAL A O 1
ATOM 1027 N N . PRO A 1 141 ? -12.182 4.647 13.556 1.00 95.69 141 PRO A N 1
ATOM 1028 C CA . PRO A 1 141 ? -11.075 4.146 12.758 1.00 95.69 141 PRO A CA 1
ATOM 1029 C C . PRO A 1 141 ? -10.328 5.274 12.044 1.00 95.69 141 PRO A C 1
ATOM 1031 O O . PRO A 1 141 ? -1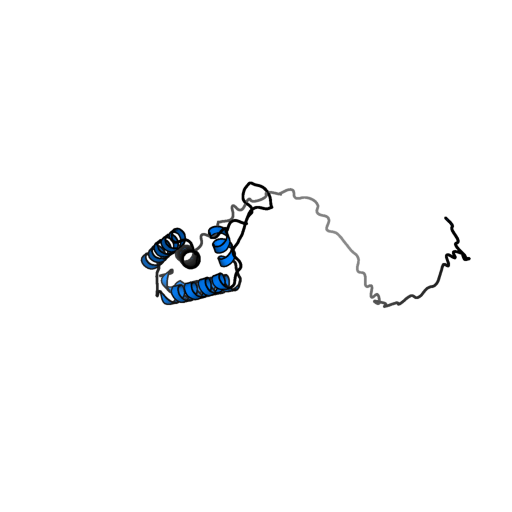0.925 6.207 11.508 1.00 95.69 141 PRO A O 1
ATOM 1034 N N . LEU A 1 142 ? -9.005 5.137 11.984 1.00 97.06 142 LEU A N 1
ATOM 1035 C CA . LEU A 1 142 ? -8.085 6.040 11.303 1.00 97.06 142 LEU A CA 1
ATOM 1036 C C . LEU A 1 142 ? -7.390 5.318 10.140 1.00 97.06 142 LEU A C 1
ATOM 1038 O O . LEU A 1 142 ? -6.197 5.026 10.219 1.00 97.06 142 LEU A O 1
ATOM 1042 N N . PRO A 1 143 ? -8.098 5.040 9.033 1.00 97.00 143 PRO A N 1
ATOM 1043 C CA . PRO A 1 143 ? -7.561 4.235 7.934 1.00 97.00 143 PRO A CA 1
ATOM 1044 C C . PRO A 1 143 ? -6.343 4.874 7.247 1.00 97.00 143 PRO A C 1
ATOM 1046 O O . PRO A 1 143 ? -5.442 4.171 6.797 1.00 97.00 143 PRO A O 1
ATOM 1049 N N . ILE A 1 144 ? -6.270 6.208 7.199 1.00 97.62 144 ILE A N 1
ATOM 1050 C CA . ILE A 1 144 ? -5.114 6.921 6.631 1.00 97.62 144 ILE A CA 1
ATOM 1051 C C . ILE A 1 144 ? -3.873 6.751 7.514 1.00 97.62 144 ILE A C 1
ATOM 1053 O O . ILE A 1 144 ? -2.803 6.423 7.001 1.00 97.62 144 ILE A O 1
ATOM 1057 N N . LEU A 1 145 ? -4.022 6.926 8.833 1.00 97.75 145 LEU A N 1
ATOM 1058 C CA . LEU A 1 145 ? -2.939 6.693 9.792 1.00 97.75 145 LEU A CA 1
ATOM 1059 C C . LEU A 1 145 ? -2.513 5.225 9.771 1.00 97.75 145 LEU A C 1
ATOM 1061 O O . LEU A 1 145 ? -1.328 4.932 9.656 1.00 97.75 145 LEU A O 1
ATOM 1065 N N . PHE A 1 146 ? -3.486 4.312 9.784 1.00 98.44 146 PHE A N 1
ATOM 1066 C CA . PHE A 1 146 ? -3.249 2.881 9.655 1.00 98.44 146 PHE A CA 1
ATOM 1067 C C . PHE A 1 146 ? -2.382 2.566 8.436 1.00 98.44 146 PHE A C 1
ATOM 1069 O O . PHE A 1 146 ? -1.386 1.864 8.571 1.00 98.44 146 PHE A O 1
ATOM 1076 N N . CYS A 1 147 ? -2.704 3.110 7.259 1.00 98.38 147 CYS A N 1
ATOM 1077 C CA . CYS A 1 147 ? -1.880 2.894 6.075 1.00 98.38 147 CYS A CA 1
ATOM 1078 C C . CYS A 1 147 ? -0.478 3.491 6.223 1.00 98.38 147 CYS A C 1
ATOM 1080 O O . CYS A 1 147 ? 0.500 2.822 5.888 1.00 98.38 147 CYS A O 1
ATOM 1082 N N . ALA A 1 148 ? -0.350 4.704 6.763 1.00 98.12 148 ALA A N 1
ATOM 1083 C CA . ALA A 1 148 ? 0.954 5.320 6.998 1.00 98.12 148 ALA A CA 1
ATOM 1084 C C . ALA A 1 148 ? 1.850 4.445 7.896 1.00 98.12 148 ALA A C 1
ATOM 1086 O O . ALA A 1 148 ? 3.005 4.188 7.543 1.00 98.12 148 ALA A O 1
ATOM 1087 N N . ASP A 1 149 ? 1.298 3.913 8.987 1.00 98.06 149 ASP A N 1
ATOM 1088 C CA . ASP A 1 149 ? 2.009 3.055 9.938 1.00 98.06 149 ASP A CA 1
ATOM 1089 C C . ASP A 1 149 ? 2.288 1.661 9.362 1.00 98.06 149 ASP A C 1
ATOM 1091 O O . ASP A 1 149 ? 3.401 1.135 9.485 1.00 98.06 149 ASP A O 1
ATOM 1095 N N . LEU A 1 150 ? 1.317 1.072 8.655 1.00 98.44 150 LEU A N 1
ATOM 1096 C CA . LEU A 1 150 ? 1.454 -0.226 7.994 1.00 98.44 150 LEU A CA 1
ATOM 1097 C C . LEU A 1 150 ? 2.652 -0.231 7.035 1.00 98.44 150 LEU A C 1
ATOM 1099 O O . LEU A 1 150 ? 3.425 -1.194 6.997 1.00 98.44 150 LEU A O 1
ATOM 1103 N N . LEU A 1 151 ? 2.853 0.865 6.297 1.00 98.06 151 LEU A N 1
ATOM 1104 C CA . LEU A 1 151 ? 3.966 1.036 5.361 1.00 98.06 151 LEU A CA 1
ATOM 1105 C C . LEU A 1 151 ? 5.344 1.071 6.039 1.00 98.06 151 LEU A C 1
ATOM 1107 O O . LEU A 1 151 ? 6.364 0.867 5.364 1.00 98.06 151 LEU A O 1
ATOM 1111 N N . GLN A 1 152 ? 5.381 1.310 7.350 1.00 97.19 152 GLN A N 1
ATOM 1112 C CA . GLN A 1 152 ? 6.585 1.260 8.173 1.00 97.19 152 GLN A CA 1
ATOM 1113 C C . GLN A 1 152 ? 6.798 -0.105 8.827 1.00 97.19 152 GLN A C 1
ATOM 1115 O O . GLN A 1 152 ? 7.833 -0.321 9.449 1.00 97.19 152 GLN A O 1
ATOM 1120 N N . THR A 1 153 ? 5.898 -1.073 8.676 1.00 97.25 153 THR A N 1
ATOM 1121 C CA . THR A 1 153 ? 6.127 -2.410 9.238 1.00 97.25 153 THR A CA 1
ATOM 1122 C C . THR A 1 153 ? 7.314 -3.111 8.555 1.00 97.25 153 THR A C 1
ATOM 1124 O O . THR A 1 153 ? 7.566 -2.903 7.362 1.00 97.25 153 THR A O 1
ATOM 1127 N N . PRO A 1 154 ? 8.075 -3.970 9.264 1.00 97.50 154 PRO A N 1
ATOM 1128 C CA . PRO A 1 154 ? 9.233 -4.655 8.684 1.00 97.50 154 PRO A CA 1
ATOM 1129 C C . PRO A 1 154 ? 8.920 -5.438 7.399 1.00 97.50 154 PRO A C 1
ATOM 1131 O O . PRO A 1 154 ? 9.701 -5.395 6.448 1.00 97.50 154 PRO A O 1
ATOM 1134 N N . SER A 1 155 ? 7.770 -6.114 7.346 1.00 96.31 155 SER A N 1
ATOM 1135 C CA . SER A 1 155 ? 7.337 -6.911 6.193 1.00 96.31 155 SER A CA 1
ATOM 1136 C C . SER A 1 155 ? 7.082 -6.046 4.955 1.00 96.31 155 SER A C 1
ATOM 1138 O O . SER A 1 155 ? 7.592 -6.363 3.875 1.00 96.31 155 SER A O 1
ATOM 1140 N N . VAL A 1 156 ? 6.363 -4.929 5.111 1.00 98.31 156 VAL A N 1
ATOM 1141 C CA . VAL A 1 156 ? 6.070 -4.000 4.012 1.00 98.31 156 VAL A CA 1
ATOM 1142 C C . VAL A 1 156 ? 7.326 -3.240 3.594 1.00 98.31 156 VAL A C 1
ATOM 1144 O O . VAL A 1 156 ? 7.601 -3.137 2.400 1.00 98.31 156 VAL A O 1
ATOM 1147 N N . ARG A 1 157 ? 8.170 -2.800 4.539 1.00 98.38 157 ARG A N 1
ATOM 1148 C CA . ARG A 1 157 ? 9.479 -2.199 4.218 1.00 98.38 157 ARG A CA 1
ATOM 1149 C C . ARG A 1 157 ? 10.348 -3.141 3.386 1.00 98.38 157 ARG A C 1
ATOM 1151 O O . ARG A 1 157 ? 10.904 -2.724 2.370 1.00 98.38 157 ARG A O 1
ATOM 1158 N N . ALA A 1 158 ? 10.420 -4.419 3.754 1.00 98.50 158 ALA A N 1
ATOM 1159 C CA . ALA A 1 158 ? 11.159 -5.413 2.981 1.00 98.50 158 ALA A CA 1
ATOM 1160 C C . ALA A 1 158 ? 10.568 -5.618 1.573 1.00 98.50 158 ALA A C 1
ATOM 1162 O O . ALA A 1 158 ? 11.325 -5.774 0.612 1.00 98.50 158 ALA A O 1
ATOM 1163 N N . ALA A 1 159 ? 9.238 -5.592 1.431 1.00 98.69 159 ALA A N 1
ATOM 1164 C CA . ALA A 1 159 ? 8.567 -5.672 0.134 1.00 98.69 159 ALA A CA 1
ATOM 1165 C C . ALA A 1 159 ? 8.864 -4.449 -0.749 1.00 98.69 159 ALA A C 1
ATOM 1167 O O . ALA A 1 159 ? 9.263 -4.628 -1.899 1.00 98.69 159 ALA A O 1
ATOM 1168 N N . LYS A 1 160 ? 8.785 -3.228 -0.198 1.00 98.69 160 LYS A N 1
ATOM 1169 C CA . LYS A 1 160 ? 9.159 -1.987 -0.898 1.00 98.69 160 LYS A CA 1
ATOM 1170 C C . LYS A 1 160 ? 10.602 -2.044 -1.399 1.00 98.69 160 LYS A C 1
ATOM 1172 O O . LYS A 1 160 ? 10.864 -1.792 -2.569 1.00 98.69 160 LYS A O 1
ATOM 1177 N N . LEU A 1 161 ? 11.542 -2.460 -0.547 1.00 98.44 161 LEU A N 1
ATOM 1178 C CA . LEU A 1 161 ? 12.952 -2.612 -0.929 1.00 98.44 161 LEU A CA 1
ATOM 1179 C C . LEU A 1 161 ? 13.158 -3.657 -2.034 1.00 98.44 161 LEU A C 1
ATOM 1181 O O . LEU A 1 161 ? 13.998 -3.456 -2.910 1.00 98.44 161 LEU A O 1
ATOM 1185 N N . ARG A 1 162 ? 12.406 -4.766 -2.026 1.00 98.56 162 ARG A N 1
ATOM 1186 C CA . ARG A 1 162 ? 12.439 -5.753 -3.119 1.00 98.56 162 ARG A CA 1
ATOM 1187 C C . ARG A 1 162 ? 11.919 -5.167 -4.431 1.00 98.56 162 ARG A C 1
ATOM 1189 O O . ARG A 1 162 ? 12.575 -5.357 -5.452 1.00 98.56 162 ARG A O 1
ATOM 1196 N N . ALA A 1 163 ? 10.791 -4.457 -4.398 1.00 98.38 163 ALA A N 1
ATOM 1197 C CA . ALA A 1 163 ? 10.225 -3.802 -5.576 1.00 98.38 163 ALA A CA 1
ATOM 1198 C C . ALA A 1 163 ? 11.201 -2.767 -6.153 1.00 98.38 163 ALA A C 1
ATOM 1200 O O . ALA A 1 163 ? 11.546 -2.849 -7.329 1.00 98.38 163 ALA A O 1
ATOM 1201 N N . MET A 1 164 ? 11.754 -1.893 -5.301 1.00 98.12 164 MET A N 1
ATOM 1202 C CA . MET A 1 164 ? 12.773 -0.919 -5.700 1.00 98.12 164 MET A CA 1
ATOM 1203 C C . MET A 1 164 ? 13.974 -1.589 -6.369 1.00 98.12 164 MET A C 1
ATOM 1205 O O . MET A 1 164 ? 14.367 -1.189 -7.456 1.00 98.12 164 MET A O 1
ATOM 1209 N N . ARG A 1 165 ? 14.541 -2.654 -5.784 1.00 97.62 165 ARG A N 1
ATOM 1210 C CA . ARG A 1 165 ? 15.689 -3.347 -6.396 1.00 97.62 165 ARG A CA 1
ATOM 1211 C C . ARG A 1 165 ? 15.393 -3.895 -7.791 1.00 97.62 165 ARG A C 1
ATOM 1213 O O . ARG A 1 165 ? 16.289 -3.869 -8.628 1.00 97.62 165 ARG A O 1
ATOM 1220 N N . ARG A 1 166 ? 14.178 -4.400 -8.017 1.00 97.69 166 ARG A N 1
ATOM 1221 C CA . ARG A 1 166 ? 13.768 -4.978 -9.304 1.00 97.69 166 ARG A CA 1
ATOM 1222 C C . ARG A 1 166 ? 13.504 -3.918 -10.369 1.00 97.69 166 ARG A C 1
ATOM 1224 O O . ARG A 1 166 ? 13.894 -4.132 -11.503 1.00 97.69 166 ARG A O 1
ATOM 1231 N N . LEU A 1 167 ? 12.896 -2.796 -9.989 1.00 96.81 167 LEU A N 1
ATOM 1232 C CA . LEU A 1 167 ? 12.547 -1.703 -10.904 1.00 96.81 167 LEU A CA 1
ATOM 1233 C C . LEU A 1 167 ? 13.703 -0.725 -11.150 1.00 96.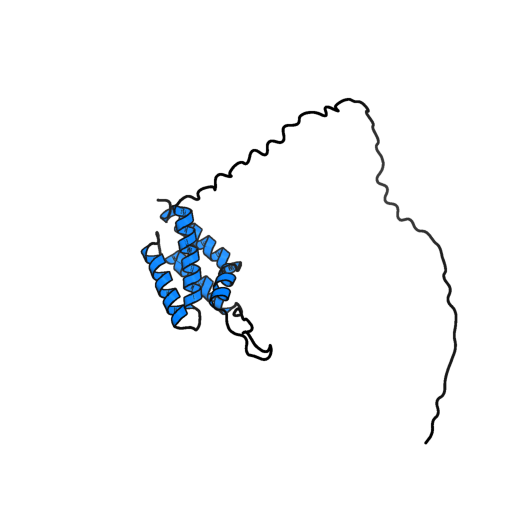81 167 LEU A C 1
ATOM 1235 O O . LEU A 1 167 ? 13.689 0.025 -12.118 1.00 96.81 167 LEU A O 1
ATOM 1239 N N . ARG A 1 168 ? 14.728 -0.724 -10.289 1.00 96.38 168 ARG A N 1
ATOM 1240 C CA . ARG A 1 168 ? 15.874 0.192 -10.377 1.00 96.38 168 ARG A CA 1
ATOM 1241 C C . ARG A 1 168 ? 16.490 0.313 -11.782 1.00 96.38 168 ARG A C 1
ATOM 1243 O O . ARG A 1 168 ? 16.735 1.448 -12.182 1.00 96.38 168 ARG A O 1
ATOM 1250 N N . PRO A 1 169 ? 16.733 -0.769 -12.548 1.00 95.06 169 PRO A N 1
ATOM 1251 C CA . PRO A 1 169 ? 17.301 -0.651 -13.893 1.00 95.06 169 PRO A CA 1
ATOM 1252 C C . PRO A 1 169 ? 16.434 0.143 -14.879 1.00 95.06 169 PRO A C 1
ATOM 1254 O O . PRO A 1 169 ? 16.962 0.670 -15.850 1.00 95.06 169 PRO A O 1
ATOM 1257 N N . ASP A 1 170 ? 15.125 0.241 -14.642 1.00 95.06 170 ASP A N 1
ATOM 1258 C CA . ASP A 1 170 ? 14.181 0.901 -15.549 1.00 95.06 170 ASP A CA 1
ATOM 1259 C C . ASP A 1 170 ? 14.030 2.398 -15.261 1.00 95.06 170 ASP A C 1
ATOM 1261 O O . ASP A 1 170 ? 13.670 3.160 -16.150 1.00 95.06 170 ASP A O 1
ATOM 1265 N N . TYR A 1 171 ? 14.363 2.830 -14.042 1.00 93.12 171 TYR A N 1
ATOM 1266 C CA . TYR A 1 171 ? 14.302 4.233 -13.612 1.00 93.12 171 TYR A CA 1
ATOM 1267 C C . TYR A 1 171 ? 15.620 4.998 -13.801 1.00 93.12 171 TYR A C 1
ATOM 1269 O O . TYR A 1 171 ? 15.655 6.214 -13.626 1.00 93.12 171 TYR A O 1
ATOM 1277 N N . HIS A 1 172 ? 16.713 4.302 -14.120 1.00 85.25 172 HIS A N 1
ATOM 1278 C CA . HIS A 1 172 ? 18.047 4.886 -14.318 1.00 85.25 172 HIS A CA 1
ATOM 1279 C C . HIS A 1 172 ? 18.553 4.766 -15.756 1.00 85.25 172 HIS A C 1
ATOM 1281 O O . HIS A 1 172 ? 19.765 4.770 -15.973 1.00 85.25 172 HIS A O 1
ATOM 1287 N N . ARG A 1 173 ? 17.638 4.609 -16.712 1.00 66.88 173 ARG A N 1
ATOM 1288 C CA . ARG A 1 173 ? 17.983 4.633 -18.133 1.00 66.88 173 ARG A CA 1
ATOM 1289 C C . ARG A 1 173 ? 18.182 6.056 -18.631 1.00 66.88 173 ARG A C 1
ATOM 1291 O O . ARG A 1 173 ? 17.492 6.960 -18.110 1.00 66.88 173 ARG A O 1
#

Radius of gyration: 34.54 Å; Cα contacts (8 Å, |Δi|>4): 133; chains: 1; bounding box: 84×45×93 Å

Secondary structure (DSSP, 8-state):
-------------------------------------------------------------HHHHHHHHHHHHHHHHHHHHTSS-HHHHHHHHHHHHHHHHH--S-SHHHHHHHHHHHHHHTTSPPPEE--SS-TTSPPEE-HHHHHHHHTTSHHHHHHHHHHHHHHHHHH--

Foldseek 3Di:
DDDDDDDDDDDDDDDDDDDDDDDDDDDDDDDDDDDDDDDDPDPDDPDPDPPPPPPPPPPPPPLLVLLLCLLLQLLLLLLQCLDPDPVSVVVSVVSNVVSVVPAWDDCVLSVQLSVQSNVLSVVDDFDWDDDPDDPPDDTDGDSNVRSVVSCVDPSSVVSSVSSSVVRSVGSPD

pLDDT: mean 77.26, std 25.87, range [31.92, 98.81]

Mean predicted aligned error: 16.45 Å

Sequence (173 aa):
MSAASFAGDSGDRMMVRTSTRGEGRFAISRKATTWVALLGFAVLDLAVLPTLRLDAVAREPSGSAALRRDVEGYAFAACLTAQDSAYLKEQGHGWGAVVLERGHGGVEPLMSLDAAVKAAAARTPMALMHKDGPVSEPLVPLPILFCADLLQTPSVRAAKLRAMRRLRPDYHR

=== Feature glossary ===
Key to the feature types in this record:

Secondary structure (8-state, DSSP). Secondary structure is the local, repeating backbone conformation. DSSP classifies it into eight states by reading the hydrogen-bond network: three helix types (H, G, I), two β types (E, B), two non-regular types (T, S), and unstructured coil (-).

Backbone torsions (φ/ψ). Backbone dihedral angles. Every residue except chain termini has a φ (preceding-C → N → Cα → C) and a ψ (N → Cα → C → next-N). They are reported in degrees following the IUPAC sign convention. Secondary structure is essentially a statement about which (φ, ψ) basin each residue occupies.

Predicted aligned error. Predicted Aligned Error (PAE) is an AlphaFold confidence matrix: entry (i, j) is the expected error in the position of residue j, in ångströms, when the prediction is superimposed on the true structure at residue i. Low PAE within a block of residues means that block is internally rigid and well-predicted; high PAE between two blocks means their relative placement is uncertain even if each block individually is confident.

B-factor. B-factor (Debye–Waller factor) reflects atomic displacement in the crystal lattice. It is an experimental observable (units Å²), not a prediction; low values mean the atom is pinned down, high values mean it moves or is heterogeneous across the crystal.

Secondary structure (3-state, P-SEA). Three-state secondary structure (P-SEA) collapses the eight DSSP classes into helix (a), strand (b), and coil (c). P-SEA assigns these from Cα geometry alone — distances and angles — without requiring backbone oxygens, so it works on any Cα trace.

Sequence. Primary structure: the covalent order of the twenty standard amino acids along the backbone. Two proteins with the same sequence will (almost always) fold to the same structure; two with 30% identity often share a fold but not the details.

pLDDT. pLDDT is the predicted lDDT-Cα score: AlphaFold's confidence that the local environment of each residue (all inter-atomic distances within 15 Å) is correctly placed. It is a per-residue number between 0 and 100, with higher meaning more reliable.

InterPro / GO / CATH / organism. Functional annotations link the protein to curated databases. InterPro entries identify conserved domains and families by matching the sequence against member-database signatures (Pfam, PROSITE, CDD, …). Gene Ontology (GO) terms describe molecular function, biological process, and cellular component in a controlled vocabulary. CATH places the structure in a hierarchical fold classification (Class/Architecture/Topology/Homologous-superfamily). The organism is the source species.

Contact-map, Ramachandran, and PAE plots. Three diagnostic plots accompany the record. The Cα contact map visualizes the tertiary structure as a 2D adjacency matrix (8 Å cutoff, sequence-local contacts suppressed). The Ramachandran plot shows the distribution of backbone (φ, ψ) torsions, with points in the α and β basins reflecting secondary structure content. The PAE plot shows AlphaFold's inter-residue confidence as a color matrix.

mmCIF coordinates. The mmCIF table is the protein's shape written out atom by atom. For each backbone N, Cα, C, and carbonyl O, it records an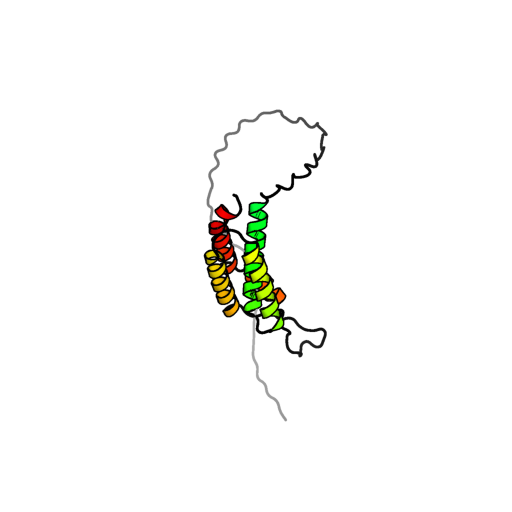 (x, y, z) coordinate triple in Å plus the residue type, chain letter, and residue number.

Radius of gyration, Cα contacts, bounding box. Three whole-structure scalars: the radius of gyration (RMS distance of Cα from centroid, in Å), the count of Cα–Cα contacts (pairs closer than 8 Å and separated by more than four residues in sequence — i.e. tertiary, not local, contacts), and the bounding-box dimensions. Together they distinguish compact globular folds from extended fibres or disordered chains.

Foldseek 3Di. The Foldseek 3Di string encodes local tertiary geometry as a 20-letter alphabet — one character per residue — derived from the relative positions of nearby Cα atoms. Unlike the amino-acid sequence, 3Di is a direct function of the 3D structure, so two proteins with the same fold have similar 3Di strings even at low sequence identity.

Rendered structure images. Six rendered views show the 3D structure from the faces of a cube — i.e. along ±x, ±y, ±z. Rendering representation is drawn randomly per protein from cartoon (secondary-structure ribbons), sticks (backbone bonds), or molecular surface; coloring is either N→C rainbow (blue at the N-terminus through red at the C-terminus) or one color per chain.

Nearest PDB structures. The Foldseek neighbor list gives the closest experimentally determined structures in the PDB, ranked by structural alignment. TM-score near 1 means near-identical fold; near 0.3 means only rough topology match. This is how one finds what a novel AlphaFold prediction most resembles in the solved-structure universe.

Solvent-accessible surface area. SASA measures how much of the protein is reachable by solvent. It is computed by rolling a water-sized probe over the atomic surface and summing the exposed area (Å²). Per-residue SASA distinguishes core (buried, low SASA) from surface (exposed, high SASA) residues; total SASA is a whole-molecule size measure.